Protein AF-A0A942ILP4-F1 (afdb_monomer)

Secondary structure (DSSP, 8-state):
----HHHHHHHHHHHHHHHHHHHHHHHHHHHHHHHHTS-GGGTTT----SS---TT--PPPTTTS-HHHHHHHHHHHHHHHHHHHHHHHHHHHHHHHHHTT-TTSHHHHHHHHHHHHHHHHHHHHHHHHHHHHHHHHHTTSPTT---------HHHHHHHHHHHHHHHHHHHHHHHHHHHHHHHTT-

Structure (mmCIF, N/CA/C/O backbone):
data_AF-A0A942ILP4-F1
#
_entry.id   AF-A0A942ILP4-F1
#
loop_
_atom_site.group_PDB
_atom_site.id
_atom_site.type_symbol
_atom_site.label_atom_id
_atom_site.label_alt_id
_atom_site.label_comp_id
_atom_site.label_asym_id
_atom_site.label_entity_id
_atom_site.label_seq_id
_atom_site.pdbx_PDB_ins_code
_atom_site.Cartn_x
_atom_site.Cartn_y
_atom_site.Cartn_z
_atom_site.occupancy
_atom_site.B_iso_or_equiv
_atom_site.auth_seq_id
_atom_site.auth_comp_id
_atom_site.auth_asym_id
_atom_site.auth_atom_id
_atom_site.pdbx_PDB_model_num
ATOM 1 N N . MET A 1 1 ? -2.019 10.022 33.511 1.00 44.94 1 MET A N 1
ATOM 2 C CA . MET A 1 1 ? -1.909 10.756 32.226 1.00 44.94 1 MET A CA 1
ATOM 3 C C . MET A 1 1 ? -3.312 11.143 31.758 1.00 44.94 1 MET A C 1
ATOM 5 O O . MET A 1 1 ? -4.029 10.291 31.256 1.00 44.94 1 MET A O 1
ATOM 9 N N . ASN A 1 2 ? -3.737 12.396 31.965 1.00 45.12 2 ASN A N 1
ATOM 10 C CA . ASN A 1 2 ? -5.049 12.886 31.512 1.00 45.12 2 ASN A CA 1
ATOM 11 C C . ASN A 1 2 ? -5.012 13.178 30.002 1.00 45.12 2 ASN A C 1
ATOM 13 O O . ASN A 1 2 ? -4.611 14.265 29.577 1.00 45.12 2 ASN A O 1
ATOM 17 N N . TYR A 1 3 ? -5.414 12.216 29.170 1.00 58.88 3 TYR A N 1
ATOM 18 C CA . TYR A 1 3 ? -5.634 12.474 27.747 1.00 58.88 3 TYR A CA 1
ATOM 19 C C . TYR A 1 3 ? -6.936 13.262 27.570 1.00 58.88 3 TYR A C 1
ATOM 21 O O . TYR A 1 3 ? -8.027 12.750 27.792 1.00 58.88 3 TYR A O 1
ATOM 29 N N . SER A 1 4 ? -6.827 14.531 27.165 1.00 74.75 4 SER A N 1
ATOM 30 C CA . SER A 1 4 ? -8.004 15.334 26.822 1.00 74.75 4 SER A CA 1
ATOM 31 C C . SER A 1 4 ? -8.675 14.751 25.567 1.00 74.75 4 SER A C 1
ATOM 33 O O . SER A 1 4 ? -7.995 14.613 24.544 1.00 74.75 4 SER A O 1
ATOM 35 N N . PRO A 1 5 ? -9.992 14.473 25.580 1.00 75.00 5 PRO A N 1
ATOM 36 C CA . PRO A 1 5 ? -10.717 13.906 24.436 1.00 75.00 5 PRO A CA 1
ATOM 37 C C . PRO A 1 5 ? -10.595 14.754 23.156 1.00 75.00 5 PRO A C 1
ATOM 39 O O . PRO A 1 5 ? -10.666 14.227 22.046 1.00 75.00 5 PRO A O 1
ATOM 42 N N . ARG A 1 6 ? -10.311 16.060 23.279 1.00 80.88 6 ARG A N 1
ATOM 43 C CA . ARG A 1 6 ? -10.011 16.933 22.132 1.00 80.88 6 ARG A CA 1
ATOM 44 C C . ARG A 1 6 ? -8.733 16.527 21.388 1.00 80.88 6 ARG A C 1
ATOM 46 O O . ARG A 1 6 ? -8.720 16.582 20.163 1.00 80.88 6 ARG A O 1
ATOM 53 N N . LYS A 1 7 ? -7.684 16.087 22.093 1.00 85.19 7 LYS A N 1
ATOM 54 C CA . LYS A 1 7 ? -6.395 15.706 21.482 1.00 85.19 7 LYS A CA 1
ATOM 55 C C . LYS A 1 7 ? -6.537 14.472 20.587 1.00 85.19 7 LYS A C 1
ATOM 57 O O . LYS A 1 7 ? -6.034 14.480 19.468 1.00 85.19 7 LYS A O 1
ATOM 62 N N . ILE A 1 8 ? -7.278 13.459 21.046 1.00 84.25 8 ILE A N 1
ATOM 63 C CA . ILE A 1 8 ? -7.533 12.219 20.289 1.00 84.25 8 ILE A CA 1
ATOM 64 C C . ILE A 1 8 ? -8.298 12.521 18.995 1.00 84.25 8 ILE A C 1
ATOM 66 O O . ILE A 1 8 ? -7.945 12.016 17.927 1.00 84.25 8 ILE A O 1
ATOM 70 N N . ARG A 1 9 ? -9.305 13.400 19.070 1.00 86.81 9 ARG A N 1
ATOM 71 C CA . ARG A 1 9 ? -10.088 13.823 17.904 1.00 86.81 9 ARG A CA 1
ATOM 72 C C . ARG A 1 9 ? -9.230 14.562 16.874 1.00 86.81 9 ARG A C 1
ATOM 74 O O . ARG A 1 9 ? -9.274 14.217 15.696 1.00 86.81 9 ARG A O 1
ATOM 81 N N . THR A 1 10 ? -8.444 15.551 17.304 1.00 88.38 10 THR A N 1
ATOM 82 C CA . THR A 1 10 ? -7.573 16.319 16.398 1.00 88.38 10 THR A CA 1
ATOM 83 C C . THR A 1 10 ? -6.538 15.419 15.736 1.00 88.38 10 THR A C 1
ATOM 85 O O . THR A 1 10 ? -6.386 15.471 14.519 1.00 88.38 10 THR A O 1
ATOM 88 N N . LEU A 1 11 ? -5.886 14.545 16.508 1.00 91.25 11 LEU A N 1
ATOM 89 C CA . LEU A 1 11 ? -4.890 13.619 15.975 1.00 91.25 11 LEU A CA 1
ATOM 90 C C . LEU A 1 11 ? -5.502 12.669 14.938 1.00 91.25 11 LEU A C 1
ATOM 92 O O . LEU A 1 11 ? -4.967 12.539 13.842 1.00 91.25 11 LEU A O 1
ATOM 96 N N . SER A 1 12 ? -6.659 12.076 15.242 1.00 91.50 12 SER A N 1
ATOM 97 C CA . SER A 1 12 ? -7.365 11.189 14.308 1.00 91.50 12 SER A CA 1
ATOM 98 C C . SER A 1 12 ? -7.734 11.912 13.012 1.00 91.50 12 SER A C 1
ATOM 100 O O . SER A 1 12 ? -7.588 11.355 11.929 1.00 91.50 12 SER A O 1
ATOM 102 N N . ARG A 1 13 ? -8.154 13.181 13.092 1.00 92.12 13 ARG A N 1
ATOM 103 C CA . ARG A 1 13 ? -8.483 13.984 11.909 1.00 92.12 13 ARG A CA 1
ATOM 104 C C . ARG A 1 13 ? -7.256 14.298 11.054 1.00 92.12 13 ARG A C 1
ATOM 106 O O . ARG A 1 13 ? -7.350 14.203 9.833 1.00 92.12 13 ARG A O 1
ATOM 113 N N . VAL A 1 14 ? -6.129 14.645 11.679 1.00 94.75 14 VAL A N 1
ATOM 114 C CA . VAL A 1 14 ? -4.861 14.895 10.976 1.00 94.75 14 VAL A CA 1
ATOM 115 C C . VAL A 1 14 ? -4.379 13.621 10.288 1.00 94.75 14 VAL A C 1
ATOM 117 O O . VAL A 1 14 ? -4.104 13.657 9.094 1.00 94.75 14 VAL A O 1
ATOM 120 N N . LEU A 1 15 ? -4.356 12.488 10.998 1.00 94.25 15 LEU A N 1
ATOM 121 C CA . LEU A 1 15 ? -3.962 11.197 10.427 1.00 94.25 15 LEU A CA 1
ATOM 122 C C . LEU A 1 15 ? -4.884 10.784 9.277 1.00 94.25 15 LEU A C 1
ATOM 124 O O . LEU A 1 15 ? -4.407 10.396 8.216 1.00 94.25 15 LEU A O 1
ATOM 128 N N . LYS A 1 16 ? -6.202 10.939 9.441 1.00 94.81 16 LYS A N 1
ATOM 129 C CA . LYS A 1 16 ? -7.183 10.696 8.377 1.00 94.81 16 LYS A CA 1
ATOM 130 C C . LYS A 1 16 ? -6.890 11.533 7.131 1.00 94.81 16 LYS A C 1
ATOM 132 O O . LYS A 1 16 ? -6.900 10.995 6.030 1.00 94.81 16 LYS A O 1
ATOM 137 N N . LEU A 1 17 ? -6.645 12.836 7.292 1.00 95.69 17 LEU A N 1
ATOM 138 C CA . LEU A 1 17 ? -6.350 13.722 6.166 1.00 95.69 17 LEU A CA 1
ATOM 139 C C . LEU A 1 17 ? -5.023 13.348 5.499 1.00 95.69 17 LEU A C 1
ATOM 141 O O . LEU A 1 17 ? -4.971 13.250 4.279 1.00 95.69 17 LEU A O 1
ATOM 145 N N . LEU A 1 18 ? -3.986 13.089 6.297 1.00 96.94 18 LEU A N 1
ATOM 146 C CA . LEU A 1 18 ? -2.671 12.676 5.818 1.00 96.94 18 LEU A CA 1
ATOM 147 C C . LEU A 1 18 ? -2.784 11.405 4.974 1.00 96.94 18 LEU A C 1
ATOM 149 O O . LEU A 1 18 ? -2.419 11.429 3.804 1.00 96.94 18 LEU A O 1
ATOM 153 N N . PHE A 1 19 ? -3.363 10.330 5.516 1.00 96.81 19 PHE A N 1
ATOM 154 C CA . PHE A 1 19 ? -3.495 9.067 4.786 1.00 96.81 19 PHE A CA 1
ATOM 155 C C . PHE A 1 19 ? -4.387 9.188 3.549 1.00 96.81 19 PHE A C 1
ATOM 157 O O . PHE A 1 19 ? -4.122 8.521 2.554 1.00 96.81 19 PHE A O 1
ATOM 164 N N . PHE A 1 20 ? -5.407 10.050 3.573 1.00 97.44 20 PHE A N 1
ATOM 165 C CA . PHE A 1 20 ? -6.243 10.312 2.402 1.00 97.44 20 PHE A CA 1
ATOM 166 C C . PHE A 1 20 ? -5.461 11.019 1.288 1.00 97.44 20 PHE A C 1
ATOM 168 O O . PHE A 1 20 ? -5.509 10.587 0.137 1.00 97.44 20 PHE A O 1
ATOM 175 N N . ILE A 1 21 ? -4.700 12.063 1.632 1.00 97.56 21 ILE A N 1
ATOM 176 C CA . ILE A 1 21 ? -3.830 12.764 0.681 1.00 97.56 21 ILE A CA 1
ATOM 177 C C . ILE A 1 21 ? -2.792 11.790 0.117 1.00 97.56 21 ILE A C 1
ATOM 179 O O . ILE A 1 21 ? -2.617 11.729 -1.097 1.00 97.56 21 ILE A O 1
ATOM 183 N N . THR A 1 22 ? -2.156 10.976 0.965 1.00 94.56 22 THR A N 1
ATOM 184 C CA . THR A 1 22 ? -1.200 9.954 0.521 1.00 94.56 22 THR A CA 1
ATOM 185 C C . THR A 1 22 ? -1.855 8.922 -0.398 1.00 94.56 22 THR A C 1
ATOM 187 O O . THR A 1 22 ? -1.273 8.578 -1.421 1.00 94.56 22 THR A O 1
ATOM 190 N N . ALA A 1 23 ? -3.074 8.465 -0.092 1.00 96.00 23 ALA A N 1
ATOM 191 C CA . ALA A 1 23 ? -3.805 7.501 -0.918 1.00 96.00 23 ALA A CA 1
ATOM 192 C C . ALA A 1 23 ? -4.088 8.031 -2.328 1.00 96.00 23 ALA A C 1
ATOM 194 O O . ALA A 1 23 ? -4.024 7.263 -3.287 1.00 96.00 23 ALA A O 1
ATOM 195 N N . LEU A 1 24 ? -4.384 9.330 -2.447 1.00 95.94 24 LEU A N 1
ATOM 196 C CA . LEU A 1 24 ? -4.614 9.997 -3.727 1.00 95.94 24 LEU A CA 1
ATOM 197 C C . LEU A 1 24 ? -3.304 10.296 -4.469 1.00 95.94 24 LEU A C 1
ATOM 199 O O . LEU A 1 24 ? -3.241 10.166 -5.688 1.00 95.94 24 LEU A O 1
ATOM 203 N N . ALA A 1 25 ? -2.253 10.675 -3.740 1.00 94.25 25 ALA A N 1
ATOM 204 C CA . ALA A 1 25 ? -0.953 10.996 -4.315 1.00 94.25 25 ALA A CA 1
ATOM 205 C C . ALA A 1 25 ? -0.231 9.754 -4.859 1.00 94.25 25 ALA A C 1
ATOM 207 O O . ALA A 1 25 ? 0.392 9.832 -5.913 1.00 94.25 25 ALA A O 1
ATOM 208 N N . LEU A 1 26 ? -0.335 8.605 -4.182 1.00 92.38 26 LEU A N 1
ATOM 209 C CA . LEU A 1 26 ? 0.365 7.367 -4.539 1.00 92.38 26 LEU A CA 1
ATOM 210 C C . LEU A 1 26 ? 0.200 6.953 -6.022 1.00 92.38 26 LEU A C 1
ATOM 212 O O . LEU A 1 26 ? 1.219 6.800 -6.697 1.00 92.38 26 LEU A O 1
ATOM 216 N N . PRO A 1 27 ? -1.020 6.804 -6.583 1.00 93.06 27 PRO A N 1
ATOM 217 C CA . PRO A 1 27 ? -1.181 6.432 -7.991 1.00 93.06 27 PRO A CA 1
ATOM 218 C C . PRO A 1 27 ? -0.645 7.502 -8.950 1.00 93.06 27 PRO A C 1
ATOM 220 O O . PRO A 1 27 ? -0.094 7.159 -9.993 1.00 93.06 27 PRO A O 1
ATOM 223 N N . VAL A 1 28 ? -0.754 8.787 -8.592 1.00 93.00 28 VAL A N 1
ATOM 224 C CA . VAL A 1 28 ? -0.226 9.902 -9.397 1.00 93.00 28 VAL A CA 1
ATOM 225 C C . VAL A 1 28 ? 1.302 9.865 -9.432 1.00 93.00 28 VAL A C 1
ATOM 227 O O . VAL A 1 28 ? 1.896 10.056 -10.491 1.00 93.00 28 VAL A O 1
ATOM 230 N N . ILE A 1 29 ? 1.938 9.562 -8.298 1.00 90.56 29 ILE A N 1
ATOM 231 C CA . ILE A 1 29 ? 3.392 9.401 -8.197 1.00 90.56 29 ILE A CA 1
ATOM 232 C C . ILE A 1 29 ? 3.852 8.201 -9.037 1.00 90.56 29 ILE A C 1
ATOM 234 O O . ILE A 1 29 ? 4.792 8.302 -9.818 1.00 90.56 29 ILE A O 1
ATOM 238 N N . VAL A 1 30 ? 3.172 7.057 -8.954 1.00 90.06 30 VAL A N 1
ATOM 239 C CA . VAL A 1 30 ? 3.562 5.890 -9.763 1.00 90.06 30 VAL A CA 1
ATOM 240 C C . VAL A 1 30 ? 3.355 6.149 -11.258 1.00 90.06 30 VAL A C 1
ATOM 242 O O . VAL A 1 30 ? 4.240 5.852 -12.058 1.00 90.06 30 VAL A O 1
ATOM 245 N N . ALA A 1 31 ? 2.239 6.76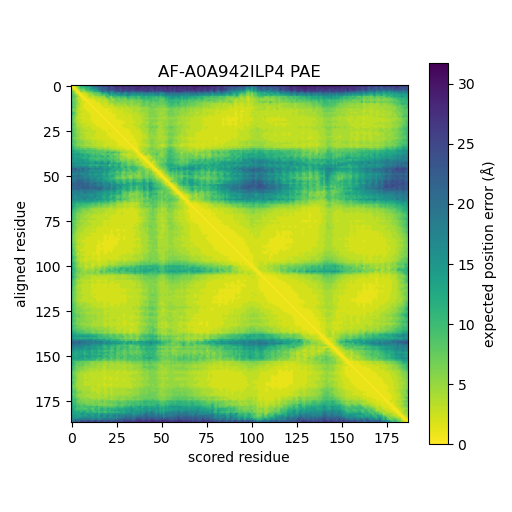5 -11.653 1.00 91.31 31 ALA A N 1
ATOM 246 C CA . ALA A 1 31 ? 2.000 7.138 -13.046 1.00 91.31 31 ALA A CA 1
ATOM 247 C C . ALA A 1 31 ? 3.059 8.127 -13.565 1.00 91.31 31 ALA A C 1
ATOM 249 O O . ALA A 1 31 ? 3.625 7.931 -14.641 1.00 91.31 31 ALA A O 1
ATOM 250 N N . GLY A 1 32 ? 3.384 9.156 -12.777 1.00 90.38 32 GLY A N 1
ATOM 251 C CA . GLY A 1 32 ? 4.425 10.123 -13.115 1.00 90.38 32 GLY A CA 1
ATOM 252 C C . GLY A 1 32 ? 5.810 9.484 -13.239 1.00 90.38 32 GLY A C 1
ATOM 253 O O . GLY A 1 32 ? 6.562 9.850 -14.144 1.00 90.38 32 GLY A O 1
ATOM 254 N N . ALA A 1 33 ? 6.136 8.492 -12.405 1.00 86.88 33 ALA A N 1
ATOM 255 C CA . ALA A 1 33 ? 7.386 7.740 -12.507 1.00 86.88 33 ALA A CA 1
ATOM 256 C C . ALA A 1 33 ? 7.496 6.999 -13.850 1.00 86.88 33 ALA A C 1
ATOM 258 O O . ALA A 1 33 ? 8.531 7.082 -14.510 1.00 86.88 33 ALA A O 1
ATOM 259 N N . TRP A 1 34 ? 6.429 6.328 -14.295 1.00 88.56 34 TRP A N 1
ATOM 260 C CA . TRP A 1 34 ? 6.411 5.626 -15.585 1.00 88.56 34 TRP A CA 1
ATOM 261 C C . TRP A 1 34 ? 6.491 6.573 -16.790 1.00 88.56 34 TRP A C 1
ATOM 263 O O . TRP A 1 34 ? 7.153 6.248 -17.775 1.00 88.56 34 TRP A O 1
ATOM 273 N N . ILE A 1 35 ? 5.876 7.757 -16.704 1.00 87.88 35 ILE A N 1
ATOM 274 C CA . ILE A 1 35 ? 5.917 8.778 -17.766 1.00 87.88 35 ILE A CA 1
ATOM 275 C C . ILE A 1 35 ? 7.304 9.430 -17.865 1.00 87.88 35 ILE A C 1
ATOM 277 O O . ILE A 1 35 ? 7.814 9.656 -18.959 1.00 87.88 35 ILE A O 1
A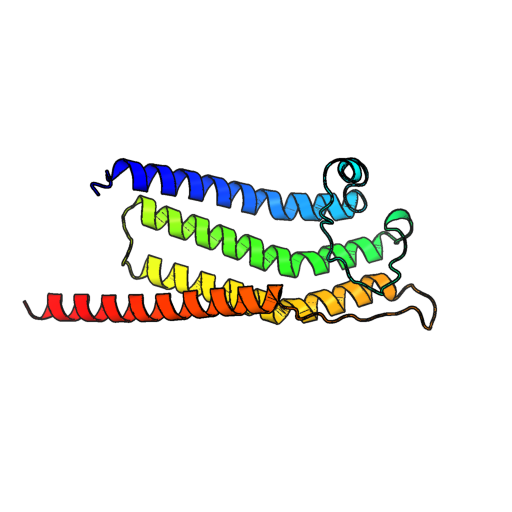TOM 281 N N . THR A 1 36 ? 7.927 9.733 -16.724 1.00 84.81 36 THR A N 1
ATOM 282 C CA . THR A 1 36 ? 9.177 10.513 -16.659 1.00 84.81 36 THR A CA 1
ATOM 283 C C . THR A 1 36 ? 10.446 9.666 -16.646 1.00 84.81 36 THR A C 1
ATOM 285 O O . THR A 1 36 ? 11.531 10.233 -16.570 1.00 84.81 36 THR A O 1
ATOM 288 N N . ASN A 1 37 ? 10.345 8.336 -16.746 1.00 82.31 37 ASN A N 1
ATOM 289 C CA . ASN A 1 37 ? 11.470 7.394 -16.638 1.00 82.31 37 ASN A CA 1
ATOM 290 C C . ASN A 1 37 ? 12.123 7.371 -15.241 1.00 82.31 37 ASN A C 1
ATOM 292 O O . ASN A 1 37 ? 13.347 7.356 -15.116 1.00 82.31 37 ASN A O 1
ATOM 296 N N . GLY A 1 38 ? 11.302 7.372 -14.189 1.00 75.38 38 GLY A N 1
ATOM 297 C CA . GLY A 1 38 ? 11.755 7.268 -12.801 1.00 75.38 38 GLY A CA 1
ATOM 298 C C . GLY A 1 38 ? 12.274 8.581 -12.222 1.00 75.38 38 GLY A C 1
ATOM 299 O O . GLY A 1 38 ? 13.249 8.567 -11.479 1.00 75.38 38 GLY A O 1
ATOM 300 N N . TYR A 1 39 ? 11.645 9.707 -12.577 1.00 78.00 39 TYR A N 1
ATOM 301 C CA . TYR A 1 39 ? 11.967 11.037 -12.048 1.00 78.00 39 TYR A CA 1
ATOM 302 C C . TYR A 1 39 ? 13.466 11.396 -12.107 1.00 78.00 39 TYR A C 1
ATOM 304 O O . TYR A 1 39 ? 14.071 11.708 -11.081 1.00 78.00 39 TYR A O 1
ATOM 312 N N . PRO A 1 40 ? 14.093 11.407 -13.300 1.00 74.25 40 PRO A N 1
ATOM 313 C CA . PRO A 1 40 ? 15.528 11.665 -13.446 1.00 74.25 40 PRO A CA 1
ATOM 314 C C . PRO A 1 40 ? 15.955 13.012 -12.847 1.00 74.25 40 PRO A C 1
ATOM 316 O O . PRO A 1 40 ? 17.067 13.135 -12.344 1.00 74.25 40 PRO A O 1
ATOM 319 N N . PHE A 1 41 ? 15.049 13.993 -12.834 1.00 76.44 41 PHE A N 1
ATOM 320 C CA . PHE A 1 41 ? 15.254 15.313 -12.241 1.00 76.44 41 PHE A CA 1
ATOM 321 C C . PHE A 1 41 ? 15.289 15.316 -10.701 1.00 76.44 41 PHE A C 1
ATOM 323 O O . PHE A 1 41 ? 15.818 16.257 -10.119 1.00 76.44 41 PHE A O 1
ATOM 330 N N . LEU A 1 42 ? 14.759 14.284 -10.031 1.00 74.62 42 LEU A N 1
ATOM 331 C CA . LEU A 1 42 ? 14.792 14.151 -8.567 1.00 74.62 42 LEU A CA 1
ATOM 332 C C . LEU A 1 42 ? 15.964 13.309 -8.061 1.00 74.62 42 LEU A C 1
ATOM 334 O O . LEU A 1 42 ? 16.228 13.341 -6.863 1.00 74.62 42 LEU A O 1
ATOM 338 N N . LYS A 1 43 ? 16.703 12.609 -8.935 1.00 70.81 43 LYS A N 1
ATOM 339 C CA . LYS A 1 43 ? 17.851 11.769 -8.543 1.00 70.81 43 LYS A CA 1
ATOM 340 C C . LYS A 1 43 ? 18.886 12.464 -7.636 1.00 70.81 43 LYS A C 1
ATOM 342 O O . LYS A 1 43 ? 19.374 11.799 -6.730 1.00 70.81 43 LYS A O 1
AT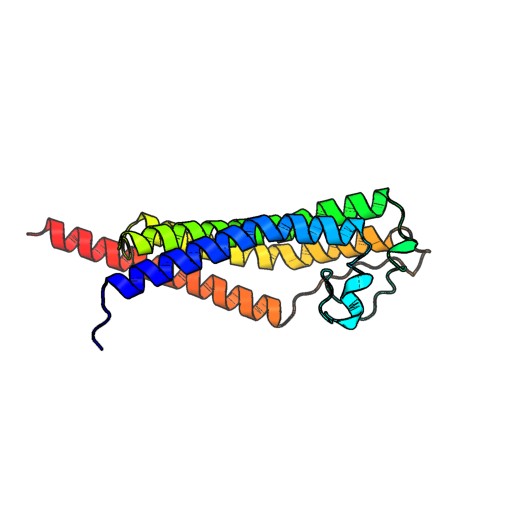OM 347 N N . PRO A 1 44 ? 19.217 13.764 -7.803 1.00 72.25 44 PRO A N 1
ATOM 348 C CA . PRO A 1 44 ? 20.160 14.444 -6.905 1.00 72.25 44 PRO A CA 1
ATOM 349 C C . PRO A 1 44 ? 19.627 14.666 -5.482 1.00 72.25 44 PRO A C 1
ATOM 351 O O . PRO A 1 44 ? 20.405 14.898 -4.562 1.00 72.25 44 PRO A O 1
ATOM 354 N N . LEU A 1 45 ? 18.303 14.643 -5.307 1.00 71.75 45 LEU A N 1
ATOM 355 C CA . LEU A 1 45 ? 17.619 14.968 -4.053 1.00 71.75 45 LEU A CA 1
ATOM 356 C C . LEU A 1 45 ? 17.018 13.730 -3.375 1.00 71.75 45 LEU A C 1
ATOM 358 O O . LEU A 1 45 ? 16.815 13.728 -2.164 1.00 71.75 45 LEU A O 1
ATOM 362 N N . VAL A 1 46 ? 16.710 12.690 -4.151 1.00 63.56 46 VAL A N 1
ATOM 363 C CA . VAL A 1 46 ? 15.991 11.496 -3.710 1.00 63.56 46 VAL A CA 1
ATOM 364 C C . VAL A 1 46 ? 16.741 10.259 -4.194 1.00 63.56 46 VAL A C 1
ATOM 366 O O . VAL A 1 46 ? 16.704 9.916 -5.373 1.00 63.56 46 VAL A O 1
ATOM 369 N N . TYR A 1 47 ? 17.382 9.563 -3.255 1.00 59.97 47 TYR A N 1
ATOM 370 C CA . TYR A 1 47 ? 18.047 8.276 -3.496 1.00 59.97 47 TYR A CA 1
ATOM 371 C C . TYR A 1 47 ? 17.074 7.086 -3.544 1.00 59.97 47 TYR A C 1
ATOM 373 O O . TYR A 1 47 ? 17.494 5.956 -3.750 1.00 59.97 47 TYR A O 1
ATOM 381 N N . CYS A 1 48 ? 15.776 7.314 -3.338 1.00 58.84 48 CYS A N 1
ATOM 382 C CA . CYS A 1 48 ? 14.770 6.259 -3.353 1.00 58.84 48 CYS A CA 1
ATOM 383 C C . CYS A 1 48 ? 14.206 6.086 -4.770 1.00 58.84 48 CYS A C 1
ATOM 385 O O . CYS A 1 48 ? 13.524 6.974 -5.289 1.00 58.84 48 CYS A O 1
ATOM 387 N N . SER A 1 49 ? 14.496 4.948 -5.403 1.00 64.69 49 SER A N 1
ATOM 388 C CA . SER A 1 49 ? 13.875 4.573 -6.674 1.00 64.69 49 SER A CA 1
ATOM 389 C C . SER A 1 49 ? 12.398 4.207 -6.450 1.00 64.69 49 SER A C 1
ATOM 391 O O . SER A 1 49 ? 12.097 3.416 -5.556 1.00 64.69 49 SER A O 1
ATOM 393 N N . PRO A 1 50 ? 11.456 4.712 -7.270 1.00 63.06 50 PRO A N 1
ATOM 394 C CA . PRO A 1 50 ? 10.054 4.286 -7.212 1.00 63.06 50 PRO A CA 1
ATOM 395 C C . PRO A 1 50 ? 9.857 2.838 -7.694 1.00 63.06 50 PRO A C 1
ATOM 397 O O . PRO A 1 50 ? 8.777 2.270 -7.537 1.00 63.06 50 PRO A O 1
ATOM 400 N N . PHE A 1 51 ? 10.891 2.244 -8.294 1.00 68.38 51 PHE A N 1
ATOM 401 C CA . PHE A 1 51 ? 10.924 0.858 -8.740 1.00 68.38 51 PHE A CA 1
ATOM 402 C C . PHE A 1 51 ? 11.806 0.031 -7.803 1.00 68.38 51 PHE A C 1
ATOM 404 O O . PHE A 1 51 ? 12.835 0.549 -7.360 1.00 68.38 51 PHE A O 1
ATOM 411 N N . PRO A 1 52 ? 11.446 -1.237 -7.525 1.00 64.88 52 PRO A N 1
ATOM 412 C CA . PRO A 1 52 ? 12.264 -2.104 -6.688 1.00 64.88 52 PRO A CA 1
ATOM 413 C C . PRO A 1 52 ? 13.686 -2.185 -7.252 1.00 64.88 52 PRO A C 1
ATOM 415 O O . PRO A 1 52 ? 13.873 -2.433 -8.444 1.00 64.88 52 PRO A O 1
ATOM 418 N N . GLU A 1 53 ? 14.680 -1.954 -6.397 1.00 64.38 53 GLU A N 1
ATOM 419 C CA . GLU A 1 53 ? 16.072 -2.226 -6.737 1.00 64.38 53 GLU A CA 1
ATOM 420 C C . GLU A 1 53 ? 16.261 -3.736 -6.767 1.00 64.38 53 GLU A C 1
ATOM 422 O O . GLU A 1 53 ? 16.073 -4.421 -5.762 1.00 64.38 53 GLU A O 1
ATOM 427 N N . ILE A 1 54 ? 16.594 -4.269 -7.939 1.00 64.56 54 ILE A N 1
ATOM 428 C CA . ILE A 1 54 ? 16.797 -5.701 -8.104 1.00 64.56 54 ILE A CA 1
ATOM 429 C C . ILE A 1 54 ? 18.255 -5.908 -8.464 1.00 64.56 54 ILE A C 1
ATOM 431 O O . ILE A 1 54 ? 18.691 -5.642 -9.587 1.00 64.56 54 ILE A O 1
ATOM 435 N N . SER A 1 55 ? 19.021 -6.347 -7.471 1.00 60.16 55 SER A N 1
ATOM 436 C CA . SER A 1 55 ? 20.429 -6.666 -7.640 1.00 60.16 55 SER A CA 1
ATOM 437 C C . SER A 1 55 ? 20.604 -7.763 -8.695 1.00 60.16 55 SER A C 1
ATOM 439 O O . SER A 1 55 ? 19.850 -8.733 -8.753 1.00 60.16 55 SER A O 1
ATOM 441 N N . GLY A 1 56 ? 21.602 -7.595 -9.562 1.00 59.09 56 GLY A N 1
ATOM 442 C CA . GLY A 1 56 ? 21.959 -8.600 -10.565 1.00 59.09 56 GLY A CA 1
ATOM 443 C C . GLY A 1 56 ? 21.079 -8.638 -11.820 1.00 59.09 56 GLY A C 1
ATOM 444 O O . GLY A 1 56 ? 21.301 -9.506 -12.661 1.00 59.09 56 GLY A O 1
ATOM 445 N N . ILE A 1 57 ? 20.125 -7.713 -11.997 1.00 66.12 57 ILE A N 1
ATOM 446 C CA . ILE A 1 57 ? 19.379 -7.584 -13.259 1.00 66.12 57 ILE A CA 1
ATOM 447 C C . ILE A 1 57 ? 19.886 -6.388 -14.057 1.00 66.12 57 ILE A C 1
ATOM 449 O O . ILE A 1 57 ? 19.787 -5.242 -13.623 1.00 66.12 57 ILE A O 1
ATOM 453 N N . SER A 1 58 ? 20.354 -6.660 -15.275 1.00 63.31 58 SER A N 1
ATOM 454 C CA . SER A 1 58 ? 20.593 -5.626 -16.281 1.00 63.31 58 SER A CA 1
ATOM 455 C C . SER A 1 58 ? 19.258 -5.199 -16.898 1.00 63.31 58 SER A C 1
ATOM 457 O O . SER A 1 58 ? 18.771 -5.790 -17.864 1.00 63.31 58 SER A O 1
ATOM 459 N N . ILE A 1 59 ? 18.610 -4.204 -16.293 1.00 67.75 59 ILE A N 1
ATOM 460 C CA . ILE A 1 59 ? 17.457 -3.539 -16.903 1.00 67.75 59 ILE A CA 1
ATOM 461 C C . ILE A 1 59 ? 18.020 -2.456 -17.821 1.00 67.75 59 ILE A C 1
ATOM 463 O O . ILE A 1 59 ? 18.795 -1.609 -17.372 1.00 67.75 59 ILE A O 1
ATOM 467 N N . LYS A 1 60 ? 17.631 -2.469 -19.103 1.00 69.19 60 LYS A N 1
ATOM 468 C CA . LYS A 1 60 ? 17.981 -1.386 -20.033 1.00 69.19 60 LYS A CA 1
ATOM 469 C C . LYS A 1 60 ? 17.567 -0.033 -19.442 1.00 69.19 60 LYS A C 1
ATOM 471 O O . LYS A 1 60 ? 16.538 0.032 -18.760 1.00 69.19 60 LYS A O 1
ATOM 476 N N . PRO A 1 61 ? 18.311 1.056 -19.705 1.00 70.62 61 PRO A N 1
ATOM 477 C CA . PRO A 1 61 ? 17.899 2.387 -19.280 1.00 70.62 61 PRO A CA 1
ATOM 478 C C . PRO A 1 61 ? 16.439 2.642 -19.662 1.00 70.62 61 PRO A C 1
ATOM 480 O O . PRO A 1 61 ? 16.033 2.363 -20.789 1.00 70.62 61 PRO A O 1
ATOM 483 N N . PHE A 1 62 ? 15.634 3.199 -18.751 1.00 72.06 62 PHE A N 1
ATOM 484 C CA . PHE A 1 62 ? 14.209 3.457 -19.011 1.00 72.06 62 PHE A CA 1
ATOM 485 C C . PHE A 1 62 ? 13.968 4.317 -20.267 1.00 72.06 62 PHE A C 1
ATOM 487 O O . PHE A 1 62 ? 12.887 4.270 -20.853 1.00 72.06 62 PHE A O 1
ATOM 494 N N . THR A 1 63 ? 14.962 5.087 -20.710 1.00 70.81 63 THR A N 1
ATOM 495 C CA . THR A 1 63 ? 14.938 5.854 -21.962 1.00 70.81 63 THR A CA 1
ATOM 496 C C . THR A 1 63 ? 14.862 4.977 -23.215 1.00 70.81 63 THR A C 1
ATOM 498 O O . THR A 1 63 ? 14.286 5.410 -24.205 1.00 70.81 63 THR A O 1
ATOM 501 N N . GLU A 1 64 ? 15.381 3.751 -23.166 1.00 78.50 64 GLU A N 1
ATOM 502 C CA . GLU A 1 64 ? 15.449 2.811 -24.296 1.00 78.50 64 GLU A CA 1
ATOM 503 C C . GLU A 1 64 ? 14.288 1.808 -24.315 1.00 78.50 64 GLU A C 1
ATOM 505 O O . GLU A 1 64 ? 14.099 1.075 -25.286 1.00 78.50 64 GLU A O 1
ATOM 510 N N . ILE A 1 65 ? 13.487 1.767 -23.247 1.00 80.50 65 ILE A N 1
ATOM 511 C CA . ILE A 1 65 ? 12.348 0.856 -23.143 1.00 80.50 65 ILE A CA 1
ATOM 512 C C . ILE A 1 65 ? 11.205 1.372 -24.035 1.00 80.50 65 ILE A C 1
ATOM 514 O O . ILE A 1 65 ? 10.779 2.525 -23.882 1.00 80.50 65 ILE A O 1
ATOM 518 N N . PRO A 1 66 ? 10.655 0.540 -24.935 1.00 86.50 66 PRO A N 1
ATOM 519 C CA . PRO A 1 66 ? 9.578 0.959 -25.818 1.00 86.50 66 PRO A CA 1
ATOM 520 C C . PRO A 1 66 ? 8.281 1.243 -25.043 1.00 86.50 66 PRO A C 1
ATOM 522 O O . PRO A 1 66 ? 8.017 0.676 -23.980 1.00 86.50 66 PRO A O 1
ATOM 525 N N . ALA A 1 67 ? 7.439 2.121 -25.594 1.00 86.94 67 ALA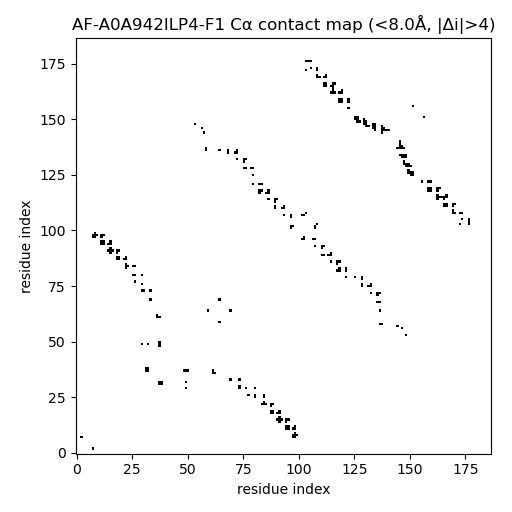 A N 1
ATOM 526 C CA . ALA A 1 67 ? 6.240 2.623 -24.916 1.00 86.94 67 ALA A CA 1
ATOM 527 C C . ALA A 1 67 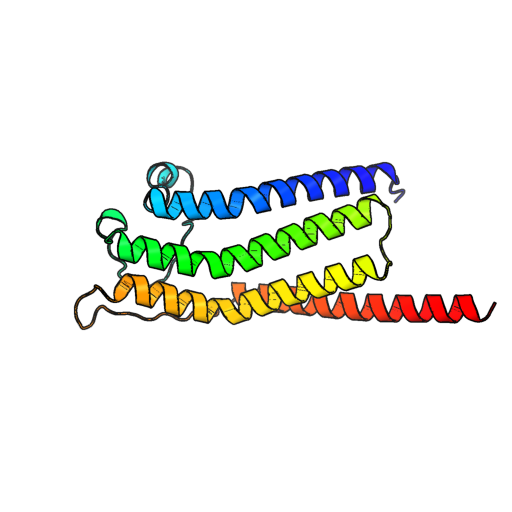? 5.245 1.517 -24.514 1.00 86.94 67 ALA A C 1
ATOM 529 O O . ALA A 1 67 ? 4.635 1.602 -23.450 1.00 86.94 67 ALA A O 1
ATOM 530 N N . HIS A 1 68 ? 5.114 0.456 -25.317 1.00 87.69 68 HIS A N 1
ATOM 531 C CA . HIS A 1 68 ? 4.241 -0.676 -24.990 1.00 87.69 68 HIS A CA 1
ATOM 532 C C . HIS A 1 68 ? 4.732 -1.439 -23.750 1.00 87.69 68 HIS A C 1
ATOM 534 O O . HIS A 1 68 ? 3.930 -1.775 -22.884 1.00 87.69 68 HIS A O 1
ATOM 540 N N . THR A 1 69 ? 6.045 -1.645 -23.606 1.00 87.44 69 THR A N 1
ATOM 541 C CA . THR A 1 69 ? 6.632 -2.290 -22.424 1.00 87.44 69 THR A CA 1
ATOM 542 C C . THR A 1 69 ? 6.475 -1.419 -21.183 1.00 87.44 69 THR A C 1
ATOM 544 O O . THR A 1 69 ? 6.178 -1.937 -20.109 1.00 87.44 69 THR A O 1
ATOM 547 N N . LYS A 1 70 ? 6.578 -0.089 -21.323 1.00 87.75 70 LYS A N 1
ATOM 548 C CA . LYS A 1 70 ? 6.263 0.850 -20.232 1.00 87.75 70 LYS A CA 1
ATOM 549 C C . LYS A 1 70 ? 4.800 0.781 -19.814 1.00 87.75 70 LYS A C 1
ATOM 551 O O . LYS A 1 70 ? 4.519 0.793 -18.623 1.00 87.75 70 LYS A O 1
ATOM 556 N N . LEU A 1 71 ? 3.879 0.678 -20.772 1.00 91.19 71 LEU A N 1
ATOM 557 C CA . LEU A 1 71 ? 2.456 0.524 -20.478 1.00 91.19 71 LEU A CA 1
ATOM 558 C C . LEU A 1 71 ? 2.186 -0.784 -19.723 1.00 91.19 71 LEU A C 1
ATOM 560 O O . LEU A 1 71 ? 1.484 -0.770 -18.718 1.00 91.19 71 LEU A O 1
ATOM 564 N N . ILE A 1 72 ? 2.783 -1.897 -20.158 1.00 91.69 72 ILE A N 1
ATOM 565 C CA . ILE A 1 72 ? 2.668 -3.191 -19.469 1.00 91.69 72 ILE A CA 1
ATOM 566 C C . ILE A 1 72 ? 3.240 -3.096 -18.051 1.00 91.69 72 ILE A C 1
ATOM 568 O O . ILE A 1 72 ? 2.580 -3.496 -17.095 1.00 91.69 72 ILE A O 1
ATOM 572 N N . GLY A 1 73 ? 4.435 -2.522 -17.899 1.00 90.56 73 GLY A N 1
ATOM 573 C CA . GLY A 1 73 ? 5.054 -2.308 -16.595 1.00 90.56 73 GLY A CA 1
ATOM 574 C C . GLY A 1 73 ? 4.193 -1.441 -15.673 1.00 90.56 73 GLY A C 1
ATOM 575 O O . GLY A 1 73 ? 3.976 -1.808 -14.521 1.00 90.56 73 GLY A O 1
ATOM 576 N N . PHE A 1 74 ? 3.612 -0.357 -16.197 1.00 91.69 74 PHE A N 1
ATOM 577 C CA . PHE A 1 74 ? 2.661 0.488 -15.475 1.00 91.69 74 PHE A CA 1
ATOM 578 C C . PHE A 1 74 ? 1.442 -0.302 -14.994 1.00 91.69 74 PHE A C 1
ATOM 580 O O . PHE A 1 74 ? 1.106 -0.235 -13.812 1.00 91.69 74 PHE A O 1
ATOM 587 N N . LEU A 1 75 ? 0.817 -1.090 -15.873 1.00 94.62 75 LEU A N 1
ATOM 588 C CA . LEU A 1 75 ? -0.329 -1.929 -15.518 1.00 94.62 75 LEU A CA 1
ATOM 589 C C . LEU A 1 75 ? 0.026 -2.954 -14.432 1.00 94.62 75 LEU A C 1
ATOM 591 O O . LEU A 1 75 ? -0.759 -3.161 -13.510 1.00 94.62 75 LEU A O 1
ATOM 595 N N . ILE A 1 76 ? 1.221 -3.548 -14.486 1.00 94.19 76 ILE A N 1
ATOM 596 C CA . ILE A 1 76 ? 1.715 -4.462 -13.447 1.00 94.19 76 ILE A CA 1
ATOM 597 C C . ILE A 1 76 ? 1.942 -3.712 -12.123 1.00 94.19 76 ILE A C 1
ATOM 599 O O . ILE A 1 76 ? 1.558 -4.207 -11.063 1.00 94.19 76 ILE A O 1
ATOM 603 N N . SER A 1 77 ? 2.495 -2.494 -12.159 1.00 92.06 77 SER A N 1
ATOM 604 C CA . SER A 1 77 ? 2.668 -1.640 -10.974 1.00 92.06 77 SER A CA 1
ATOM 605 C C . SER A 1 77 ? 1.351 -1.213 -10.320 1.00 92.06 77 SER A C 1
ATOM 607 O O . SER A 1 77 ? 1.360 -0.858 -9.141 1.00 92.06 77 SER A O 1
ATOM 609 N N . LEU A 1 78 ? 0.210 -1.286 -11.017 1.00 94.25 78 LEU A N 1
ATOM 610 C CA . LEU A 1 78 ? -1.092 -1.024 -10.398 1.00 94.25 78 LEU A CA 1
ATOM 611 C C . LEU A 1 78 ? -1.463 -2.070 -9.339 1.00 94.25 78 LEU A C 1
ATOM 613 O O . LEU A 1 78 ? -2.217 -1.744 -8.426 1.00 94.25 78 LEU A O 1
ATOM 617 N N . ILE A 1 79 ? -0.914 -3.289 -9.406 1.00 94.75 79 ILE A N 1
ATOM 618 C CA . ILE A 1 79 ? -1.182 -4.356 -8.428 1.00 94.75 79 ILE A CA 1
ATOM 619 C C . ILE A 1 79 ? -0.758 -3.924 -7.013 1.00 94.75 79 ILE A C 1
ATOM 621 O O . ILE A 1 79 ? -1.627 -3.810 -6.143 1.00 94.75 79 ILE A O 1
ATOM 625 N N . PRO A 1 80 ? 0.530 -3.630 -6.733 1.00 93.06 80 PRO A N 1
ATOM 626 C CA . PRO A 1 80 ? 0.936 -3.187 -5.402 1.00 93.06 80 PRO A CA 1
ATOM 627 C C . PRO A 1 80 ? 0.340 -1.824 -5.028 1.00 93.06 80 PRO A C 1
ATOM 629 O O . PRO A 1 80 ? 0.078 -1.591 -3.848 1.00 93.06 80 PRO A O 1
ATOM 632 N N . VAL A 1 81 ? 0.102 -0.928 -5.995 1.00 94.38 81 VAL A N 1
ATOM 633 C CA . VAL A 1 81 ? -0.561 0.367 -5.746 1.00 94.38 81 VAL A CA 1
ATOM 634 C C . VAL A 1 81 ? -1.984 0.159 -5.237 1.00 94.38 81 VAL A C 1
ATOM 636 O O . VAL A 1 81 ? -2.372 0.794 -4.263 1.00 94.38 81 VAL A O 1
ATOM 639 N N . ALA A 1 82 ? -2.744 -0.773 -5.815 1.00 96.44 82 ALA A N 1
ATOM 640 C CA . ALA A 1 82 ? -4.106 -1.063 -5.383 1.00 96.44 82 ALA A CA 1
ATOM 641 C C . ALA A 1 82 ? -4.158 -1.537 -3.922 1.00 96.44 82 ALA A C 1
ATOM 643 O O . ALA A 1 82 ? -4.980 -1.039 -3.148 1.00 96.44 82 ALA A O 1
ATOM 644 N N . PHE A 1 83 ? -3.258 -2.439 -3.510 1.00 96.69 83 PHE A N 1
ATOM 645 C CA . PHE A 1 83 ? -3.172 -2.888 -2.114 1.00 96.69 83 PHE A CA 1
ATOM 646 C C . PHE A 1 83 ? -2.778 -1.753 -1.163 1.00 96.69 83 PHE A C 1
ATOM 648 O O . PHE A 1 83 ? -3.412 -1.580 -0.121 1.00 96.69 83 PHE A O 1
ATOM 655 N N . GLN A 1 84 ? -1.779 -0.943 -1.522 1.00 95.00 84 GLN A N 1
ATOM 656 C CA . GLN A 1 84 ? -1.331 0.188 -0.703 1.00 95.00 84 GLN A CA 1
ATOM 657 C C . GLN A 1 84 ? -2.416 1.260 -0.559 1.00 95.00 84 GLN A C 1
ATOM 659 O O . GLN A 1 84 ? -2.728 1.678 0.556 1.00 95.00 84 GLN A O 1
ATOM 664 N N . THR A 1 85 ? -3.050 1.665 -1.661 1.00 96.94 85 THR A N 1
ATOM 665 C CA . THR A 1 85 ? -4.163 2.619 -1.642 1.00 96.94 85 THR A CA 1
ATOM 666 C C . THR A 1 85 ? -5.334 2.070 -0.830 1.00 96.94 85 THR A C 1
ATOM 668 O O . THR A 1 85 ? -5.895 2.792 -0.009 1.00 96.94 85 THR A O 1
ATOM 671 N N . THR A 1 86 ? -5.672 0.785 -0.973 1.00 98.06 86 THR A N 1
ATOM 672 C CA . THR A 1 86 ? -6.738 0.156 -0.176 1.00 98.06 86 THR A CA 1
ATOM 673 C C . THR A 1 86 ? -6.406 0.161 1.317 1.00 98.06 86 THR A C 1
ATOM 675 O O . THR A 1 86 ? -7.257 0.530 2.127 1.00 98.06 86 THR A O 1
ATOM 678 N N . ALA A 1 87 ? -5.170 -0.173 1.700 1.00 97.69 87 ALA A N 1
ATOM 679 C CA . ALA A 1 87 ? -4.719 -0.113 3.089 1.00 97.69 87 ALA A CA 1
ATOM 680 C C . ALA A 1 87 ? -4.800 1.316 3.659 1.00 97.69 87 ALA A C 1
ATOM 682 O O . ALA A 1 87 ? -5.322 1.514 4.758 1.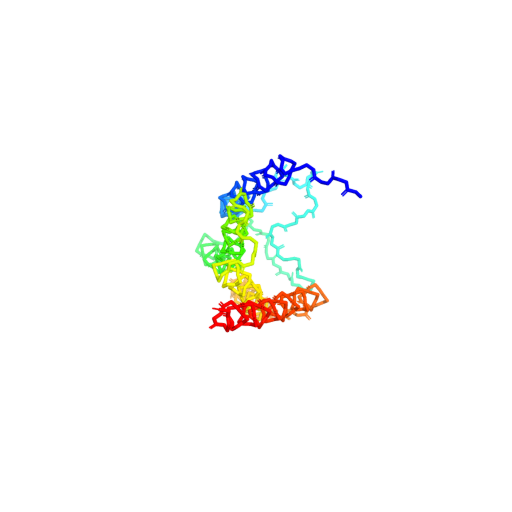00 97.69 87 ALA A O 1
ATOM 683 N N . LEU A 1 88 ? -4.374 2.325 2.893 1.00 97.62 88 LEU A N 1
ATOM 684 C CA . LEU A 1 88 ? -4.484 3.734 3.281 1.00 97.62 88 LEU A CA 1
ATOM 685 C C . LEU A 1 88 ? -5.946 4.165 3.454 1.00 97.62 88 LEU A C 1
ATOM 687 O O . LEU A 1 88 ? -6.283 4.806 4.446 1.00 97.62 88 LEU A O 1
ATOM 691 N N . LEU A 1 89 ? -6.845 3.769 2.551 1.00 98.06 89 LEU A N 1
ATOM 692 C CA . LEU A 1 89 ? -8.276 4.069 2.667 1.00 98.06 89 LEU A CA 1
ATOM 693 C C . LEU A 1 89 ? -8.932 3.359 3.865 1.00 98.06 89 LEU A C 1
ATOM 695 O O . LEU A 1 89 ? -9.810 3.928 4.519 1.00 98.06 89 LEU A O 1
ATOM 699 N N . LEU A 1 90 ? -8.491 2.144 4.201 1.00 98.00 90 LEU A N 1
ATOM 700 C CA . LEU A 1 90 ? -8.911 1.452 5.423 1.00 98.00 90 LEU A CA 1
ATOM 701 C C . LEU A 1 90 ? -8.423 2.189 6.677 1.00 98.00 90 LEU A C 1
ATOM 703 O O . LEU A 1 90 ? -9.193 2.330 7.625 1.00 98.00 90 LEU A O 1
ATOM 707 N N . LEU A 1 91 ? -7.204 2.737 6.668 1.00 97.12 91 LEU A N 1
ATOM 708 C CA . LEU A 1 91 ? -6.712 3.605 7.742 1.00 97.12 91 LEU A CA 1
ATOM 709 C C . LEU A 1 91 ? -7.530 4.899 7.849 1.00 97.12 91 LEU A C 1
ATOM 711 O O . LEU A 1 91 ? -7.961 5.253 8.944 1.00 97.12 91 LEU A O 1
ATOM 715 N N . VAL A 1 92 ? -7.828 5.571 6.732 1.00 97.38 92 VAL A N 1
ATOM 716 C CA . VAL A 1 92 ? -8.717 6.752 6.691 1.00 97.38 92 VAL A CA 1
ATOM 717 C C . VAL A 1 92 ? -10.061 6.437 7.352 1.00 97.38 92 VAL A C 1
ATOM 719 O O . VAL A 1 92 ? -10.544 7.199 8.195 1.00 97.38 92 VAL A O 1
ATOM 722 N N . ARG A 1 93 ? -10.656 5.286 7.018 1.00 96.62 93 ARG A N 1
ATOM 723 C CA . ARG A 1 93 ? -11.908 4.822 7.624 1.00 96.62 93 ARG A CA 1
ATOM 724 C C . ARG A 1 93 ? -11.755 4.547 9.121 1.00 96.62 93 ARG A C 1
ATOM 726 O O . ARG A 1 93 ? -12.626 4.957 9.889 1.00 96.62 93 ARG A O 1
ATOM 733 N N . LEU A 1 94 ? -10.667 3.896 9.532 1.00 95.56 94 LEU A N 1
ATOM 734 C CA . LEU A 1 94 ? -10.373 3.576 10.929 1.00 95.56 94 LEU A CA 1
ATOM 735 C C . LEU A 1 94 ? -10.233 4.844 11.781 1.00 95.56 94 LEU A C 1
ATOM 737 O O . LEU A 1 94 ? -10.914 4.988 12.794 1.00 95.56 94 LEU A O 1
ATOM 741 N N . PHE A 1 95 ? -9.438 5.816 11.335 1.00 93.88 95 PHE A N 1
ATOM 742 C CA . PHE A 1 95 ? -9.299 7.091 12.040 1.00 93.88 95 PHE A CA 1
ATOM 743 C C . PHE A 1 95 ? -10.592 7.911 12.028 1.00 93.88 95 PHE A C 1
ATOM 745 O O . PHE A 1 95 ? -10.878 8.618 12.991 1.00 93.88 95 PHE A O 1
ATOM 752 N N . GLY A 1 96 ? -11.426 7.772 10.993 1.00 93.88 96 GLY A N 1
ATOM 753 C CA . GLY A 1 96 ? -12.782 8.319 10.997 1.00 93.88 96 GLY A CA 1
ATOM 754 C C . GLY A 1 96 ? -13.680 7.719 12.089 1.00 93.88 96 GLY A C 1
ATOM 755 O O . GLY A 1 96 ? -14.497 8.440 12.658 1.00 93.88 96 GLY A O 1
ATOM 756 N N . LEU A 1 97 ? -13.534 6.428 12.405 1.00 92.56 97 LEU A N 1
ATOM 757 C CA . LEU A 1 97 ? -14.237 5.774 13.520 1.00 92.56 97 LEU A CA 1
ATOM 758 C C . LEU A 1 97 ? -13.696 6.254 14.875 1.00 92.56 97 LEU A C 1
ATOM 760 O O . LEU A 1 97 ? -14.477 6.577 15.770 1.00 92.56 97 LEU A O 1
ATOM 764 N N . PHE A 1 98 ? -12.375 6.394 15.005 1.00 90.56 98 PHE A N 1
ATOM 765 C CA . PHE A 1 98 ? -11.738 6.907 16.224 1.00 90.56 98 PHE A CA 1
ATOM 766 C C . PHE A 1 98 ? -12.083 8.374 16.509 1.00 90.56 98 PHE A C 1
ATOM 768 O O . PHE A 1 98 ? -12.273 8.750 17.662 1.00 90.56 98 PHE A O 1
ATOM 775 N N . GLU A 1 99 ? -12.263 9.196 15.472 1.00 89.75 99 GLU A N 1
ATOM 776 C CA . GLU A 1 99 ? -12.744 10.578 15.602 1.00 89.75 99 GLU A CA 1
ATOM 777 C C . GLU A 1 99 ? -14.132 10.659 16.271 1.00 89.75 99 GLU A C 1
ATOM 779 O O . GLU A 1 99 ? -14.423 11.620 16.994 1.00 89.75 99 GLU A O 1
ATOM 784 N N . ARG A 1 100 ? -14.971 9.635 16.054 1.00 89.50 100 ARG A N 1
ATOM 785 C CA . ARG A 1 100 ? -16.308 9.471 16.647 1.00 89.50 100 ARG A CA 1
ATOM 786 C C . ARG A 1 100 ? -16.308 8.684 17.962 1.00 89.50 100 ARG A C 1
ATOM 788 O O . ARG A 1 100 ? -17.379 8.410 18.485 1.00 89.50 100 ARG A O 1
ATOM 795 N N . PHE A 1 101 ? -15.134 8.356 18.506 1.00 86.00 101 PHE A N 1
ATOM 796 C CA . PHE A 1 101 ? -14.971 7.541 19.717 1.00 86.00 101 PHE A CA 1
ATOM 797 C C . PHE A 1 101 ? -15.553 6.117 19.599 1.00 86.00 101 PHE A C 1
ATOM 799 O O . PHE A 1 101 ? -15.776 5.444 20.601 1.00 86.00 101 PHE A O 1
ATOM 806 N N . GLU A 1 102 ? -15.741 5.608 18.377 1.00 86.94 102 GLU A N 1
ATOM 807 C CA . GLU A 1 102 ? -16.229 4.247 18.117 1.00 86.94 102 GLU A CA 1
ATOM 808 C C . GLU A 1 102 ? -15.082 3.214 18.187 1.00 86.94 102 GLU A C 1
ATOM 810 O O . GLU A 1 102 ? -14.880 2.445 17.250 1.00 86.94 102 GLU A O 1
ATOM 815 N N . PHE A 1 103 ? -14.286 3.184 19.263 1.00 81.38 103 PHE A N 1
ATOM 816 C CA . PHE A 1 103 ? -13.057 2.367 19.326 1.00 81.38 103 PHE A CA 1
ATOM 817 C C . PHE A 1 103 ? -13.316 0.852 19.300 1.00 81.38 103 PHE A C 1
ATOM 819 O O . PHE A 1 103 ? -12.684 0.135 18.528 1.00 81.38 103 PHE A O 1
ATOM 826 N N . PHE A 1 104 ? -14.277 0.381 20.098 1.00 81.00 104 PHE A N 1
ATOM 827 C CA . PHE A 1 104 ? -14.609 -1.043 20.271 1.00 81.00 104 PHE A CA 1
ATOM 828 C C . PHE A 1 104 ? -15.903 -1.445 19.552 1.00 81.00 104 PHE A C 1
ATOM 830 O O . PHE A 1 104 ? -16.575 -2.404 19.918 1.00 81.00 104 PHE A O 1
ATOM 837 N N . SER A 1 105 ? -16.274 -0.712 18.499 1.00 88.38 105 SER A N 1
ATOM 838 C CA . SER A 1 105 ? -17.437 -1.071 17.690 1.00 88.38 105 SER A CA 1
ATOM 839 C C . SER A 1 105 ? -17.125 -2.244 16.759 1.00 88.38 105 SER A C 1
ATOM 841 O O . SER A 1 105 ? -15.990 -2.432 16.306 1.00 88.38 105 SER A O 1
ATOM 843 N N . GLN A 1 106 ? -18.160 -2.993 16.372 1.00 91.06 106 GLN A N 1
ATOM 844 C CA . GLN A 1 106 ? -18.045 -4.014 15.328 1.00 91.06 106 GLN A CA 1
ATOM 845 C C . GLN A 1 106 ? -17.464 -3.447 14.023 1.00 91.06 106 GLN A C 1
ATOM 847 O O . GLN A 1 106 ? -16.681 -4.110 13.344 1.00 91.06 106 GLN A O 1
ATOM 852 N N . LYS A 1 107 ? -17.785 -2.187 13.695 1.00 93.88 107 LYS A N 1
ATOM 853 C CA . LYS A 1 107 ? -17.260 -1.498 12.509 1.00 93.88 107 LYS A CA 1
ATOM 854 C C . LYS A 1 107 ? -15.741 -1.322 12.578 1.00 93.88 107 LYS A C 1
ATOM 856 O O . LYS A 1 107 ? -15.073 -1.549 11.571 1.00 93.88 107 LYS A O 1
ATOM 861 N N . SER A 1 108 ? -15.207 -0.944 13.738 1.00 93.56 108 SER A N 1
ATOM 862 C CA . SER A 1 108 ? -13.765 -0.768 13.952 1.00 93.56 108 SER A CA 1
ATOM 863 C C . SER A 1 108 ? -13.024 -2.094 13.883 1.00 93.56 108 SER A C 1
ATOM 865 O O . SER A 1 108 ? -12.033 -2.190 13.164 1.00 93.56 108 SER A O 1
ATOM 867 N N . VAL A 1 109 ? -13.563 -3.141 14.510 1.00 94.62 109 VAL A N 1
ATOM 868 C CA . VAL A 1 109 ? -12.995 -4.496 14.450 1.00 94.62 109 VAL A CA 1
ATOM 869 C C . VAL A 1 109 ? -12.915 -5.015 13.012 1.00 94.62 109 VAL A C 1
ATOM 871 O O . VAL A 1 109 ? -11.841 -5.409 12.562 1.00 94.62 109 VAL A O 1
ATOM 874 N N . ILE A 1 110 ? -14.014 -4.938 12.250 1.00 95.44 110 ILE A N 1
ATOM 875 C CA . ILE A 1 110 ? -14.034 -5.354 10.837 1.00 95.44 110 ILE A CA 1
ATOM 876 C C . ILE A 1 110 ? -13.043 -4.526 10.007 1.00 95.44 110 ILE A C 1
ATOM 878 O O . ILE A 1 110 ? -12.396 -5.054 9.104 1.00 95.44 110 ILE A O 1
ATOM 882 N N . CYS A 1 111 ? -12.911 -3.228 10.292 1.00 96.50 111 CYS A N 1
ATOM 883 C CA . CYS A 1 111 ? -11.975 -2.358 9.582 1.00 96.50 111 CYS A CA 1
ATOM 884 C C . CYS A 1 111 ? -10.513 -2.766 9.829 1.00 96.50 111 CYS A C 1
ATOM 886 O O . CYS A 1 111 ? -9.751 -2.869 8.869 1.00 96.50 111 CYS A O 1
ATOM 888 N N . ILE A 1 112 ? -10.140 -3.048 11.083 1.00 96.44 112 ILE A N 1
ATOM 889 C CA . ILE A 1 112 ? -8.798 -3.528 11.459 1.00 96.44 112 ILE A CA 1
ATOM 890 C C . ILE A 1 112 ? -8.526 -4.894 10.820 1.00 96.44 112 ILE A C 1
ATOM 892 O O . ILE A 1 112 ? -7.465 -5.103 10.236 1.00 96.44 112 ILE A O 1
ATOM 896 N N . GLN A 1 113 ? -9.503 -5.802 10.850 1.00 96.56 113 GLN A N 1
ATOM 897 C CA . GLN A 1 113 ? -9.370 -7.127 10.247 1.00 96.56 113 GLN A CA 1
ATOM 898 C C . GLN A 1 113 ? -9.135 -7.043 8.732 1.00 96.56 113 GLN A C 1
ATOM 900 O O . GLN A 1 113 ? -8.227 -7.684 8.205 1.00 96.56 113 GLN A O 1
ATOM 905 N N . ARG A 1 114 ? -9.917 -6.219 8.021 1.00 97.94 114 ARG A N 1
ATOM 906 C CA . ARG A 1 114 ? -9.733 -5.977 6.581 1.00 97.94 114 ARG A CA 1
ATOM 907 C C . ARG A 1 114 ? -8.375 -5.357 6.273 1.00 97.94 114 ARG A C 1
ATOM 909 O O . ARG A 1 114 ? -7.772 -5.726 5.272 1.00 97.94 114 ARG A O 1
ATOM 916 N N . LEU A 1 115 ? -7.895 -4.443 7.119 1.00 98.19 115 LEU A N 1
ATOM 917 C CA . LEU A 1 115 ? -6.567 -3.845 6.974 1.00 98.19 115 LEU A CA 1
ATOM 918 C C . LEU A 1 115 ? -5.476 -4.914 7.081 1.00 98.19 115 LEU A C 1
ATOM 920 O O . LEU A 1 115 ? -4.631 -5.000 6.195 1.00 98.19 115 LEU A O 1
ATOM 924 N N . GLY A 1 116 ? -5.535 -5.759 8.112 1.00 97.75 116 GLY A N 1
ATOM 925 C CA . GLY A 1 116 ? -4.593 -6.862 8.295 1.00 97.75 116 GLY A CA 1
ATOM 926 C C . GLY A 1 116 ? -4.570 -7.819 7.100 1.00 97.75 116 GLY A C 1
ATOM 927 O O . GLY A 1 116 ? -3.504 -8.088 6.554 1.00 97.75 116 GLY A O 1
ATOM 928 N N . TRP A 1 117 ? -5.736 -8.259 6.614 1.00 98.31 117 TRP A N 1
ATOM 929 C CA . TRP A 1 117 ? -5.819 -9.117 5.424 1.00 98.31 117 TRP A CA 1
ATOM 930 C C . TRP A 1 117 ? -5.320 -8.438 4.149 1.00 98.31 117 TRP A C 1
ATOM 932 O O . TRP A 1 117 ? -4.627 -9.071 3.359 1.00 98.31 117 TRP A O 1
ATOM 942 N N . CYS A 1 118 ? -5.632 -7.156 3.951 1.00 98.12 118 CYS A N 1
ATOM 943 C CA . CYS A 1 118 ? -5.143 -6.389 2.807 1.00 98.12 118 CYS A CA 1
ATOM 944 C C . CYS A 1 118 ? -3.609 -6.341 2.785 1.00 98.12 118 CYS A C 1
ATOM 946 O O . CYS A 1 118 ? -3.002 -6.565 1.740 1.00 98.12 118 CYS A O 1
ATOM 948 N N . LEU A 1 119 ? -2.984 -6.085 3.939 1.00 97.38 119 LEU A N 1
ATOM 949 C CA . LEU A 1 119 ? -1.528 -6.070 4.071 1.00 97.38 119 LEU A CA 1
ATOM 950 C C . LEU A 1 119 ? -0.933 -7.464 3.842 1.00 97.38 119 LEU A C 1
ATOM 952 O O . LEU A 1 119 ? 0.018 -7.594 3.075 1.00 97.38 119 LEU A O 1
ATOM 956 N N . LEU A 1 120 ? -1.517 -8.500 4.452 1.00 97.81 120 LEU A N 1
ATOM 957 C CA . LEU A 1 120 ? -1.030 -9.875 4.343 1.00 97.81 120 LEU A CA 1
ATOM 958 C C . LEU A 1 120 ? -1.078 -10.378 2.894 1.00 97.81 120 LEU A C 1
ATOM 960 O O . LEU A 1 120 ? -0.067 -10.826 2.362 1.00 97.81 120 LEU A O 1
ATOM 964 N N . ILE A 1 121 ? -2.233 -10.249 2.234 1.00 97.69 121 ILE A N 1
ATOM 965 C CA . ILE A 1 121 ? -2.409 -10.665 0.837 1.00 97.69 121 ILE A CA 1
ATOM 966 C C . ILE A 1 121 ? -1.485 -9.852 -0.073 1.00 97.69 121 ILE A C 1
ATOM 968 O O . ILE A 1 121 ? -0.851 -10.427 -0.953 1.00 97.69 121 ILE A O 1
ATOM 972 N N . GLY A 1 122 ? -1.342 -8.544 0.166 1.00 95.81 122 GLY A N 1
ATOM 973 C CA . GLY A 1 122 ? -0.428 -7.700 -0.602 1.00 95.81 122 GLY A CA 1
ATOM 974 C C . GLY A 1 122 ? 1.019 -8.205 -0.570 1.00 95.81 122 GLY A C 1
ATOM 975 O O . GLY A 1 122 ? 1.672 -8.243 -1.612 1.00 95.81 122 GLY A O 1
ATOM 976 N N . GLN A 1 123 ? 1.505 -8.663 0.590 1.00 94.75 123 GLN A N 1
ATOM 977 C CA . GLN A 1 123 ? 2.849 -9.243 0.704 1.00 94.75 123 GLN A CA 1
ATOM 978 C C . GLN A 1 123 ? 2.965 -10.625 0.056 1.00 94.75 123 GLN A C 1
ATOM 980 O O . GLN A 1 123 ? 3.988 -10.924 -0.548 1.00 94.75 123 GLN A O 1
ATOM 985 N N . LEU A 1 124 ? 1.923 -11.456 0.122 1.00 93.44 124 LEU A N 1
ATOM 986 C CA . LEU A 1 124 ? 1.913 -12.761 -0.552 1.00 93.44 124 LEU A CA 1
ATOM 987 C C . LEU A 1 124 ? 1.862 -12.632 -2.084 1.00 93.44 124 LEU A C 1
ATOM 989 O O . LEU A 1 124 ? 2.402 -13.476 -2.793 1.00 93.44 124 LEU A O 1
ATOM 993 N N . VAL A 1 125 ? 1.246 -11.566 -2.600 1.00 94.69 125 VAL A N 1
ATOM 994 C CA . VAL A 1 125 ? 1.185 -11.251 -4.037 1.00 94.69 125 VAL A CA 1
ATOM 995 C C . VAL A 1 125 ? 2.475 -10.582 -4.535 1.00 94.69 125 VAL A C 1
ATOM 997 O O . VAL A 1 125 ? 2.779 -10.648 -5.727 1.00 94.69 125 VAL A O 1
ATOM 1000 N N . TYR A 1 126 ? 3.271 -9.974 -3.649 1.00 92.00 126 TYR A N 1
ATOM 1001 C CA . TYR A 1 126 ? 4.482 -9.231 -4.017 1.00 92.00 126 TYR A CA 1
ATOM 1002 C C . TYR A 1 126 ? 5.488 -10.024 -4.881 1.00 92.00 126 TYR A C 1
ATOM 1004 O O . TYR A 1 126 ? 5.926 -9.483 -5.900 1.00 92.00 126 TYR A O 1
ATOM 1012 N N . PRO A 1 127 ? 5.827 -11.296 -4.580 1.00 91.62 127 PRO A N 1
ATOM 1013 C CA . PRO A 1 127 ? 6.767 -12.061 -5.400 1.00 91.62 127 PRO A CA 1
ATOM 1014 C C . PRO A 1 127 ? 6.247 -12.313 -6.824 1.00 91.62 127 PRO A C 1
ATOM 1016 O O . PRO A 1 127 ? 7.022 -12.277 -7.778 1.00 91.62 127 PRO A O 1
ATOM 1019 N N . LEU A 1 128 ? 4.929 -12.504 -6.983 1.00 92.50 128 LEU A N 1
ATOM 1020 C CA . LEU A 1 128 ? 4.285 -12.635 -8.295 1.00 92.50 128 LEU A CA 1
ATOM 1021 C C . LEU A 1 128 ? 4.353 -11.321 -9.075 1.00 92.50 128 LEU A C 1
ATOM 1023 O O . LEU A 1 128 ? 4.702 -11.321 -10.253 1.00 92.50 128 LEU A O 1
ATOM 1027 N N . TYR A 1 129 ? 4.064 -10.200 -8.409 1.00 91.75 129 TYR A N 1
ATOM 1028 C CA . TYR A 1 129 ? 4.226 -8.867 -8.989 1.00 91.75 129 TYR A CA 1
ATOM 1029 C C . TYR A 1 129 ? 5.657 -8.651 -9.503 1.00 91.75 129 TYR A C 1
ATOM 1031 O O . TYR A 1 129 ? 5.837 -8.224 -10.644 1.00 91.75 129 TYR A O 1
ATOM 1039 N N . LEU A 1 130 ? 6.67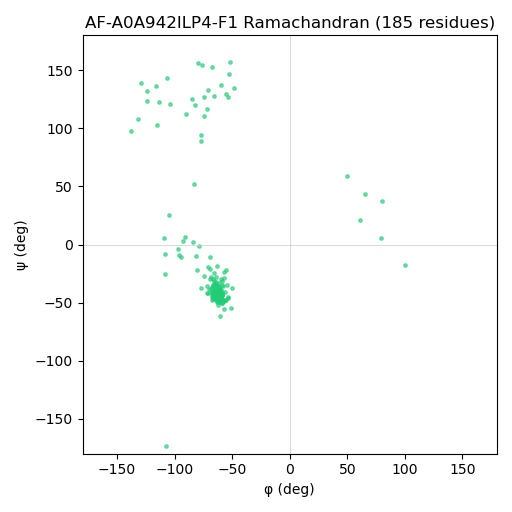0 -8.980 -8.695 1.00 89.88 130 LEU A N 1
ATOM 1040 C CA . LEU A 1 130 ? 8.067 -8.782 -9.072 1.00 89.88 130 LEU A CA 1
ATOM 1041 C C . LEU A 1 130 ? 8.469 -9.655 -10.266 1.00 89.88 130 LEU A C 1
ATOM 1043 O O . LEU A 1 130 ? 9.108 -9.165 -11.200 1.00 89.88 130 LEU A O 1
ATOM 1047 N N . GLY 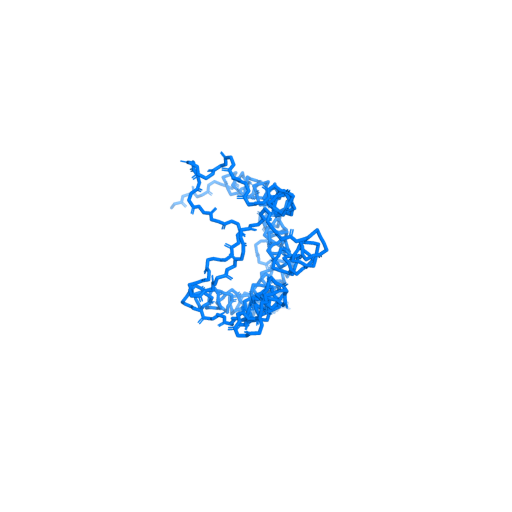A 1 131 ? 8.041 -10.920 -10.274 1.00 90.00 131 GLY A N 1
ATOM 1048 C CA . GLY A 1 131 ? 8.285 -11.835 -11.388 1.00 90.00 131 GLY A CA 1
ATOM 1049 C C . GLY A 1 131 ? 7.668 -11.332 -12.692 1.00 90.00 131 GLY A C 1
ATOM 1050 O O . GLY A 1 131 ? 8.335 -11.309 -13.724 1.00 90.00 131 GLY A O 1
ATOM 1051 N N . LEU A 1 132 ? 6.422 -10.853 -12.642 1.00 92.00 132 LEU A N 1
ATOM 1052 C CA . LEU A 1 132 ? 5.744 -10.275 -13.804 1.00 92.00 132 LEU A CA 1
ATOM 1053 C C . LEU A 1 132 ? 6.446 -9.011 -14.303 1.00 92.00 132 LEU A C 1
ATOM 1055 O O . LEU A 1 132 ? 6.650 -8.859 -15.507 1.00 92.00 132 LEU A O 1
ATOM 1059 N N . LEU A 1 133 ? 6.825 -8.113 -13.391 1.00 90.12 133 LEU A N 1
ATOM 1060 C CA . LEU A 1 133 ? 7.478 -6.858 -13.750 1.00 90.12 133 LEU A CA 1
ATOM 1061 C C . LEU A 1 133 ? 8.840 -7.112 -14.403 1.00 90.12 133 LEU A C 1
ATOM 1063 O O . LEU A 1 133 ? 9.137 -6.547 -15.453 1.00 90.12 133 LEU A O 1
ATOM 1067 N N . THR A 1 134 ? 9.658 -7.979 -13.809 1.00 88.94 134 THR A N 1
ATOM 1068 C CA . THR A 1 134 ? 10.995 -8.301 -14.331 1.00 88.94 134 THR A CA 1
ATOM 1069 C C . THR A 1 134 ? 10.938 -9.016 -15.665 1.00 88.94 134 THR A C 1
ATOM 1071 O O . THR A 1 134 ? 11.670 -8.646 -16.583 1.00 88.94 134 THR A O 1
ATOM 1074 N N . LEU A 1 135 ? 10.005 -9.955 -15.821 1.00 88.94 135 LEU A N 1
ATOM 1075 C CA . LEU A 1 135 ? 9.752 -10.588 -17.105 1.00 88.94 135 LEU A CA 1
ATOM 1076 C C . LEU A 1 135 ? 9.354 -9.550 -18.158 1.00 88.94 135 LEU A C 1
ATOM 1078 O O . LEU A 1 135 ? 9.950 -9.514 -19.229 1.00 88.94 135 LEU A O 1
ATOM 1082 N N . ALA A 1 136 ? 8.385 -8.680 -17.859 1.00 89.00 136 ALA A N 1
ATOM 1083 C CA . ALA A 1 136 ? 7.922 -7.663 -18.801 1.00 89.00 136 ALA A CA 1
ATOM 1084 C C . ALA A 1 136 ? 9.054 -6.721 -19.238 1.00 89.00 136 ALA A C 1
ATOM 1086 O O . ALA A 1 136 ? 9.164 -6.393 -20.418 1.00 89.00 136 ALA A O 1
ATOM 1087 N N . LEU A 1 137 ? 9.921 -6.322 -18.305 1.00 85.44 137 LEU A N 1
ATOM 1088 C CA . LEU A 1 137 ? 11.036 -5.419 -18.584 1.00 85.44 137 LEU A CA 1
ATOM 1089 C C . LEU A 1 137 ? 12.188 -6.087 -19.346 1.00 85.44 137 LEU A C 1
ATOM 1091 O O . LEU A 1 137 ? 12.898 -5.399 -20.076 1.00 85.44 137 LEU A O 1
ATOM 1095 N N . THR A 1 138 ? 12.370 -7.404 -19.217 1.00 86.69 138 THR A N 1
ATOM 1096 C CA . THR A 1 138 ? 13.513 -8.117 -19.812 1.00 86.69 138 THR A CA 1
ATOM 1097 C C . THR A 1 138 ? 13.149 -9.006 -20.994 1.00 86.69 138 THR A C 1
ATOM 1099 O O . THR A 1 138 ? 14.041 -9.476 -21.690 1.00 86.69 138 THR A O 1
ATOM 1102 N N . ILE A 1 139 ? 11.866 -9.213 -21.310 1.00 83.88 139 ILE A N 1
ATOM 1103 C CA . ILE A 1 139 ? 11.444 -10.078 -22.428 1.00 83.88 139 ILE A CA 1
ATOM 1104 C C . ILE A 1 139 ? 11.990 -9.613 -23.787 1.00 83.88 139 ILE A C 1
ATOM 1106 O O . ILE A 1 139 ? 12.243 -10.428 -24.673 1.00 83.88 139 ILE A O 1
ATOM 1110 N N . SER A 1 140 ? 12.211 -8.302 -23.930 1.00 81.38 140 SER A N 1
ATOM 1111 C CA . SER A 1 140 ? 12.800 -7.670 -25.120 1.00 81.38 140 SER A CA 1
ATOM 1112 C C . SER A 1 140 ? 14.335 -7.698 -25.132 1.00 81.38 140 SER A C 1
ATOM 1114 O O . SER A 1 140 ? 14.957 -7.141 -26.040 1.00 81.38 140 SER A O 1
ATOM 1116 N N . ASN A 1 141 ? 14.965 -8.307 -24.127 1.00 82.75 141 ASN A N 1
ATOM 1117 C CA . ASN A 1 141 ? 16.405 -8.515 -24.111 1.00 82.75 141 ASN A CA 1
ATOM 1118 C C . ASN A 1 141 ? 16.793 -9.721 -24.992 1.00 82.75 141 ASN A C 1
ATOM 1120 O O . ASN A 1 141 ? 15.962 -10.612 -25.246 1.00 82.75 141 ASN A O 1
ATOM 1124 N N . PRO A 1 142 ? 18.051 -9.759 -25.472 1.00 79.75 142 PRO A N 1
ATOM 1125 C CA . PRO A 1 142 ? 18.606 -10.903 -26.185 1.00 79.75 142 PRO A CA 1
ATOM 1126 C C . PRO A 1 142 ? 18.434 -12.232 -25.425 1.00 79.75 142 PRO A C 1
ATOM 1128 O O . PRO A 1 142 ? 18.298 -12.242 -24.196 1.00 79.75 142 PRO A O 1
ATOM 1131 N N . PRO A 1 143 ? 18.452 -13.380 -26.129 1.00 74.94 143 PRO A N 1
ATOM 1132 C CA . PRO A 1 143 ? 18.494 -14.690 -25.482 1.00 74.94 143 PRO A CA 1
ATOM 1133 C C . PRO A 1 143 ? 19.676 -14.765 -24.500 1.00 74.94 143 PRO A C 1
ATOM 1135 O O . PRO A 1 143 ? 20.802 -14.467 -24.879 1.00 74.94 143 PRO A O 1
ATOM 1138 N N . GLY A 1 144 ? 19.414 -15.139 -23.244 1.00 75.88 144 GLY A N 1
ATOM 1139 C CA . GLY A 1 144 ? 20.410 -15.145 -22.159 1.00 75.88 144 GLY A CA 1
ATOM 1140 C C . GLY A 1 144 ? 20.352 -13.934 -21.216 1.00 75.88 144 GLY A C 1
ATOM 1141 O O . GLY A 1 144 ? 20.824 -14.033 -20.091 1.00 75.88 144 GLY A O 1
ATOM 1142 N N . GLU A 1 145 ? 19.699 -12.837 -21.615 1.00 76.00 145 GLU A N 1
ATOM 1143 C CA . GLU A 1 145 ? 19.515 -11.621 -20.795 1.00 76.00 145 GLU A CA 1
ATOM 1144 C C . GLU A 1 145 ? 18.060 -11.413 -20.324 1.00 76.00 145 GLU A C 1
ATOM 1146 O O . GLU A 1 145 ? 17.715 -10.386 -19.730 1.00 76.00 145 GLU A O 1
ATOM 1151 N N . ARG A 1 146 ? 17.182 -12.383 -20.604 1.00 82.25 146 ARG A N 1
ATOM 1152 C CA . ARG A 1 146 ? 15.799 -12.423 -20.108 1.00 82.25 146 ARG A CA 1
ATOM 1153 C C . ARG A 1 146 ? 15.810 -12.992 -18.700 1.00 82.25 146 ARG A C 1
ATOM 1155 O O . ARG A 1 146 ? 16.232 -14.131 -18.512 1.00 82.25 146 ARG A O 1
ATOM 1162 N N . THR A 1 147 ? 15.338 -12.229 -17.723 1.00 80.56 147 THR A N 1
ATOM 1163 C CA . THR A 1 147 ? 15.394 -12.627 -16.317 1.00 80.56 147 THR A CA 1
ATOM 1164 C C . THR A 1 147 ? 14.029 -12.489 -15.658 1.00 80.56 147 THR A C 1
ATOM 1166 O O . THR A 1 147 ? 13.283 -11.536 -15.873 1.00 80.56 147 THR A O 1
ATOM 1169 N N . ILE A 1 148 ? 13.701 -13.481 -14.837 1.00 83.94 148 ILE A N 1
ATOM 1170 C CA . ILE A 1 148 ? 12.560 -13.440 -13.929 1.00 83.94 148 ILE A CA 1
ATOM 1171 C C . ILE A 1 148 ? 13.160 -13.431 -12.538 1.00 83.94 148 ILE A C 1
ATOM 1173 O O . ILE A 1 148 ? 13.920 -14.335 -12.194 1.00 83.94 148 ILE A O 1
ATOM 1177 N N . SER A 1 149 ? 12.835 -12.414 -11.751 1.00 81.88 149 SER A N 1
ATOM 1178 C CA . SER A 1 149 ? 13.230 -12.370 -10.351 1.00 81.88 149 SER A CA 1
ATOM 1179 C C . SER A 1 149 ? 12.018 -12.402 -9.452 1.00 81.88 149 SER A C 1
ATOM 1181 O O . SER A 1 149 ? 11.007 -11.740 -9.677 1.00 81.88 149 SER A O 1
ATOM 1183 N N . VAL A 1 150 ? 12.157 -13.210 -8.418 1.00 83.50 150 VAL A N 1
ATOM 1184 C CA . VAL A 1 150 ? 11.189 -13.393 -7.358 1.00 83.50 150 VAL A CA 1
ATOM 1185 C C . VAL A 1 150 ? 11.948 -13.079 -6.081 1.00 83.50 150 VAL A C 1
ATOM 1187 O O . VAL A 1 150 ? 12.993 -13.671 -5.822 1.00 83.50 150 VAL A O 1
ATOM 1190 N N . ALA A 1 151 ? 11.446 -12.126 -5.303 1.00 80.12 151 ALA A N 1
ATOM 1191 C CA . ALA A 1 151 ? 12.077 -11.720 -4.060 1.00 80.12 151 ALA A CA 1
ATOM 1192 C C . ALA A 1 151 ? 11.083 -11.849 -2.915 1.00 80.12 151 ALA A C 1
ATOM 1194 O O . ALA A 1 151 ? 9.945 -11.381 -2.987 1.00 80.12 151 ALA A O 1
ATOM 1195 N N . PHE A 1 152 ? 11.558 -12.475 -1.848 1.00 81.50 152 PHE A N 1
ATOM 1196 C CA . PHE A 1 152 ? 10.912 -12.494 -0.552 1.00 81.50 152 PHE A CA 1
ATOM 1197 C C . PHE A 1 152 ? 12.009 -12.308 0.492 1.00 81.50 152 PHE A C 1
ATOM 1199 O O . PHE A 1 152 ? 12.758 -13.232 0.799 1.00 81.50 152 PHE A O 1
ATOM 1206 N N . GLY A 1 153 ? 12.172 -11.069 0.941 1.00 83.50 153 GLY A N 1
ATOM 1207 C CA . GLY A 1 153 ? 13.220 -10.657 1.861 1.00 83.50 153 GLY A CA 1
ATOM 1208 C C . GLY A 1 153 ? 12.695 -10.357 3.261 1.00 83.50 153 GLY A C 1
ATOM 1209 O O . GLY A 1 153 ? 11.519 -10.540 3.586 1.00 83.50 153 GLY A O 1
ATOM 1210 N N . MET A 1 154 ? 13.601 -9.851 4.097 1.00 87.50 154 MET A N 1
ATOM 1211 C CA . MET A 1 154 ? 13.306 -9.499 5.489 1.00 87.50 154 MET A CA 1
ATOM 1212 C C . MET A 1 154 ? 12.237 -8.407 5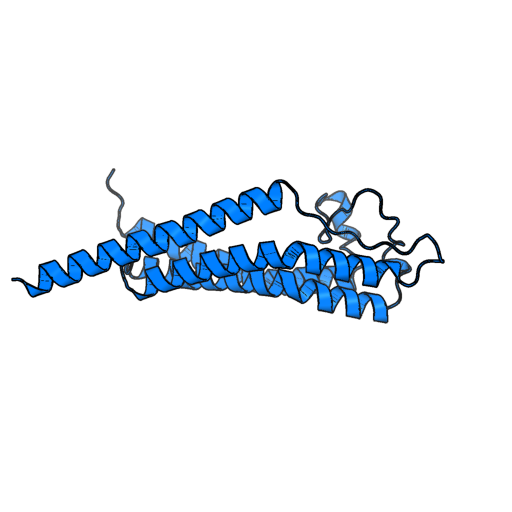.604 1.00 87.50 154 MET A C 1
ATOM 1214 O O . MET A 1 154 ? 11.433 -8.439 6.530 1.00 87.50 154 MET A O 1
ATOM 1218 N N . GLU A 1 155 ? 12.173 -7.473 4.652 1.00 85.88 155 GLU A N 1
ATOM 1219 C CA . GLU A 1 155 ? 11.138 -6.434 4.634 1.00 85.88 155 GLU A CA 1
ATOM 1220 C C . GLU A 1 155 ? 9.731 -7.026 4.488 1.00 85.88 155 GLU A C 1
ATOM 1222 O O . GLU A 1 155 ? 8.832 -6.695 5.264 1.00 85.88 155 GLU A O 1
ATOM 1227 N N . GLN A 1 156 ? 9.548 -7.952 3.540 1.00 90.00 156 GLN A N 1
ATOM 1228 C CA . GLN A 1 156 ? 8.275 -8.642 3.333 1.00 90.00 156 GLN A CA 1
ATOM 1229 C C . GLN A 1 156 ? 7.925 -9.486 4.561 1.00 90.00 156 GLN A C 1
ATOM 1231 O O . GLN A 1 156 ? 6.782 -9.461 5.017 1.00 90.00 156 GLN A O 1
ATOM 1236 N N . LEU A 1 157 ? 8.913 -10.172 5.148 1.00 93.44 157 LEU A N 1
ATOM 1237 C CA . LEU A 1 157 ? 8.729 -10.944 6.375 1.00 93.44 157 LEU A CA 1
ATOM 1238 C C . LEU A 1 157 ? 8.241 -10.064 7.538 1.00 93.44 157 LEU A C 1
ATOM 1240 O O . LEU A 1 157 ? 7.266 -10.418 8.203 1.00 93.44 157 LEU A O 1
ATOM 1244 N N . HIS A 1 158 ? 8.858 -8.899 7.761 1.00 94.31 158 HIS A N 1
ATOM 1245 C CA . HIS A 1 158 ? 8.431 -7.955 8.799 1.00 94.31 158 HIS A CA 1
ATOM 1246 C C . HIS A 1 158 ? 6.981 -7.503 8.588 1.00 94.31 158 HIS A C 1
ATOM 1248 O O . HIS A 1 158 ? 6.192 -7.484 9.534 1.00 94.31 158 HIS A O 1
ATOM 1254 N N . LEU A 1 159 ? 6.600 -7.187 7.349 1.00 93.50 159 LEU A N 1
ATOM 1255 C CA . LEU A 1 159 ? 5.238 -6.764 7.022 1.00 93.50 159 LEU A CA 1
ATOM 1256 C C . LEU A 1 159 ? 4.213 -7.894 7.181 1.00 93.50 159 LEU A C 1
ATOM 1258 O O . LEU A 1 159 ? 3.116 -7.642 7.678 1.00 93.50 159 LEU A O 1
ATOM 1262 N N . VAL A 1 160 ? 4.564 -9.133 6.824 1.00 96.88 160 VAL A N 1
ATOM 1263 C CA . VAL A 1 160 ? 3.723 -10.319 7.063 1.00 96.88 160 VAL A CA 1
ATOM 1264 C C . VAL A 1 160 ? 3.478 -10.515 8.559 1.00 96.88 160 VAL A C 1
ATOM 1266 O O . VAL A 1 160 ? 2.335 -10.739 8.966 1.00 96.88 160 VAL A O 1
ATOM 1269 N N . ILE A 1 161 ? 4.515 -10.374 9.390 1.00 97.44 161 ILE A N 1
ATOM 1270 C CA . ILE A 1 161 ? 4.395 -10.476 10.852 1.00 97.44 161 ILE A CA 1
ATOM 1271 C C . ILE A 1 161 ? 3.469 -9.377 11.387 1.00 97.44 161 ILE A C 1
ATOM 1273 O O . ILE A 1 161 ? 2.525 -9.676 12.118 1.00 97.44 161 ILE A O 1
ATOM 1277 N N . ILE A 1 162 ? 3.677 -8.121 10.978 1.00 97.44 162 ILE A N 1
ATOM 1278 C CA . ILE A 1 162 ? 2.825 -6.990 11.381 1.00 97.44 162 ILE A CA 1
ATOM 1279 C C . ILE A 1 162 ? 1.367 -7.236 10.977 1.00 97.44 162 ILE A C 1
ATOM 1281 O O . ILE A 1 162 ? 0.464 -7.085 11.799 1.00 97.44 162 ILE A O 1
ATOM 1285 N N . ALA A 1 163 ? 1.121 -7.652 9.734 1.00 97.69 163 ALA A N 1
ATOM 1286 C CA . ALA A 1 163 ? -0.219 -7.938 9.236 1.00 97.69 163 ALA A CA 1
ATOM 1287 C C . ALA A 1 163 ? -0.897 -9.065 10.031 1.00 97.69 163 ALA A C 1
ATOM 1289 O O . ALA A 1 163 ? -2.061 -8.941 10.414 1.00 97.69 163 ALA A O 1
ATOM 1290 N N . THR A 1 164 ? -0.153 -10.126 10.344 1.00 98.00 164 THR A N 1
ATOM 1291 C CA . THR A 1 164 ? -0.631 -11.251 11.159 1.00 98.00 164 THR A CA 1
ATOM 1292 C C . THR A 1 164 ? -1.010 -10.797 12.567 1.00 98.00 164 THR A C 1
ATOM 1294 O O . THR A 1 164 ? -2.088 -11.140 13.051 1.00 98.00 164 THR A O 1
ATOM 1297 N N . ILE A 1 165 ? -0.185 -9.959 13.203 1.00 98.12 165 ILE A N 1
ATOM 1298 C CA . ILE A 1 165 ? -0.486 -9.384 14.521 1.00 98.12 165 ILE A CA 1
ATOM 1299 C C . ILE A 1 165 ? -1.747 -8.516 14.458 1.00 98.12 165 ILE A C 1
ATOM 1301 O O . ILE A 1 165 ? -2.606 -8.631 15.327 1.00 98.12 165 ILE A O 1
ATOM 1305 N N . ILE A 1 166 ? -1.909 -7.684 13.424 1.00 97.75 166 ILE A N 1
ATOM 1306 C CA . ILE A 1 166 ? -3.115 -6.861 13.240 1.00 97.75 166 ILE A CA 1
ATOM 1307 C C . ILE A 1 166 ? -4.371 -7.741 13.142 1.00 97.75 166 ILE A C 1
ATOM 1309 O O . ILE A 1 166 ? -5.386 -7.439 13.776 1.00 97.75 166 ILE A O 1
ATOM 1313 N N . ILE A 1 167 ? -4.311 -8.843 12.385 1.00 97.62 167 ILE A N 1
ATOM 1314 C CA . ILE A 1 167 ? -5.416 -9.808 12.279 1.00 97.62 167 ILE A CA 1
ATOM 1315 C C . ILE A 1 167 ? -5.703 -10.434 13.648 1.00 97.62 167 ILE A C 1
ATOM 1317 O O . ILE A 1 167 ? -6.857 -10.430 14.079 1.00 97.62 167 ILE A O 1
ATOM 1321 N N . LEU A 1 168 ? -4.676 -10.907 14.357 1.00 97.31 168 LEU A N 1
ATOM 1322 C CA . LEU A 1 168 ? -4.822 -11.507 15.684 1.00 97.31 168 LEU A CA 1
ATOM 1323 C C . LEU A 1 168 ? -5.465 -10.532 16.680 1.00 97.31 168 LEU A C 1
ATOM 1325 O O . LEU A 1 168 ? -6.429 -10.880 17.357 1.00 97.31 168 LEU A O 1
ATOM 1329 N N . VAL A 1 169 ? -4.991 -9.285 16.724 1.00 95.56 169 VAL A N 1
ATOM 1330 C CA . VAL A 1 169 ? -5.561 -8.234 17.577 1.00 95.56 169 VAL A CA 1
ATOM 1331 C C . VAL A 1 169 ? -7.023 -7.976 17.216 1.00 95.56 169 VAL A C 1
ATOM 1333 O O . VAL A 1 169 ? -7.854 -7.852 18.111 1.00 95.56 169 VAL A O 1
ATOM 1336 N N . SER A 1 170 ? -7.376 -7.959 15.925 1.00 95.06 170 SER A N 1
ATOM 1337 C CA . SER A 1 170 ? -8.774 -7.799 15.506 1.00 95.06 170 SER A CA 1
ATOM 1338 C C . SER A 1 170 ? -9.673 -8.932 16.016 1.00 95.06 170 SER A C 1
ATOM 1340 O O . SER A 1 170 ? -10.801 -8.673 16.430 1.00 95.06 170 SER A O 1
ATOM 1342 N N . TRP A 1 171 ? -9.172 -10.171 16.052 1.00 94.06 171 TRP A N 1
ATOM 1343 C CA . TRP A 1 171 ? -9.901 -11.312 16.608 1.00 94.06 171 TRP A CA 1
ATOM 1344 C C . TRP A 1 171 ? -10.089 -11.180 18.115 1.00 94.06 171 TRP A C 1
ATOM 1346 O O . TRP A 1 171 ? -11.214 -11.288 18.592 1.00 94.06 171 TRP A O 1
ATOM 1356 N N . VAL A 1 172 ? -9.026 -10.854 18.854 1.00 94.25 172 VAL A N 1
ATOM 1357 C CA . VAL A 1 172 ? -9.105 -10.637 20.308 1.00 94.25 172 VAL A CA 1
ATOM 1358 C C . VAL A 1 172 ? -10.082 -9.505 20.645 1.00 94.25 172 VAL A C 1
ATOM 1360 O O . VAL A 1 172 ? -10.916 -9.652 21.536 1.00 94.25 172 VAL A O 1
ATOM 1363 N N . MET A 1 173 ? -10.051 -8.398 19.896 1.00 92.25 173 MET A N 1
ATOM 1364 C CA . MET A 1 173 ? -11.020 -7.307 20.057 1.00 92.25 173 MET A CA 1
ATOM 1365 C C . MET A 1 173 ? -12.457 -7.748 19.753 1.00 92.25 173 MET A C 1
ATOM 1367 O O . MET A 1 173 ? -13.396 -7.255 20.376 1.00 92.25 173 MET A O 1
ATOM 1371 N N . ASN A 1 174 ? -12.650 -8.654 18.791 1.00 91.94 174 ASN A N 1
ATOM 1372 C CA . ASN A 1 174 ? -13.966 -9.195 18.471 1.00 91.94 174 ASN A CA 1
ATOM 1373 C C . ASN A 1 174 ? -14.525 -10.049 19.613 1.00 91.94 174 ASN A C 1
ATOM 1375 O O . ASN A 1 174 ? -15.696 -9.895 19.950 1.00 91.94 174 ASN A O 1
ATOM 1379 N N . GLU A 1 175 ? -13.698 -10.912 20.205 1.00 90.06 175 GLU A N 1
ATOM 1380 C CA . GLU A 1 175 ? -14.089 -11.739 21.353 1.00 90.06 175 GLU A CA 1
ATOM 1381 C C . GLU A 1 175 ? -14.379 -10.880 22.587 1.00 90.06 175 GLU A C 1
ATOM 1383 O O . GLU A 1 175 ? -15.417 -11.048 23.221 1.00 90.06 175 GLU A O 1
ATOM 1388 N N . GLY A 1 176 ? -13.546 -9.870 22.864 1.00 89.06 176 GLY A N 1
ATOM 1389 C CA . GLY A 1 176 ? -13.805 -8.918 23.948 1.00 89.06 176 GLY A CA 1
ATOM 1390 C C . GLY A 1 176 ? -15.143 -8.184 23.804 1.00 89.06 176 GLY A C 1
ATOM 1391 O O . GLY A 1 176 ? -15.825 -7.954 24.799 1.00 89.06 176 GLY A O 1
ATOM 1392 N N . ARG A 1 177 ? -15.558 -7.863 22.570 1.00 87.19 177 ARG A N 1
ATOM 1393 C CA . ARG A 1 177 ? -16.870 -7.252 22.306 1.00 87.19 177 ARG A CA 1
ATOM 1394 C C . ARG A 1 177 ? -18.025 -8.215 22.599 1.00 87.19 177 ARG A C 1
ATOM 1396 O O . ARG A 1 177 ? -18.976 -7.809 23.251 1.00 87.19 177 ARG A O 1
ATOM 1403 N N . LYS A 1 178 ? -17.934 -9.477 22.160 1.00 85.44 178 LYS A N 1
ATOM 1404 C CA . LYS A 1 178 ? -18.983 -10.485 22.415 1.00 85.44 178 LYS A CA 1
ATOM 1405 C C . LYS A 1 178 ? -19.229 -10.684 23.912 1.00 85.44 178 LYS A C 1
ATOM 1407 O O . LYS A 1 178 ? -20.375 -10.705 24.336 1.00 85.44 178 LYS A O 1
ATOM 1412 N N . LEU A 1 179 ? -18.157 -10.745 24.706 1.00 86.06 179 LEU A N 1
ATOM 1413 C CA . LEU A 1 179 ? -18.258 -10.873 26.163 1.00 86.06 179 LEU A CA 1
ATOM 1414 C C . LEU A 1 179 ? -18.978 -9.677 26.809 1.00 86.06 179 LEU A C 1
ATOM 1416 O O . LEU A 1 179 ? -19.748 -9.860 27.747 1.00 86.06 179 LEU A O 1
ATOM 1420 N N . GLN A 1 180 ? -18.757 -8.457 26.306 1.00 81.62 180 GLN A N 1
ATOM 1421 C CA . GLN A 1 180 ? -19.475 -7.267 26.783 1.00 81.62 180 GLN A CA 1
ATOM 1422 C C . GLN A 1 180 ? -20.963 -7.311 26.420 1.00 81.62 180 GLN A C 1
ATOM 1424 O O . GLN A 1 180 ? -21.801 -6.963 27.252 1.00 81.62 180 GLN A O 1
ATOM 1429 N N . ASP A 1 181 ? -21.287 -7.757 25.205 1.00 81.25 181 ASP A N 1
ATOM 1430 C CA . ASP A 1 181 ? -22.670 -7.886 24.743 1.00 81.25 181 ASP A CA 1
ATOM 1431 C C . ASP A 1 181 ? -23.440 -8.937 25.580 1.00 81.25 181 ASP A C 1
ATOM 1433 O O . ASP A 1 181 ? -24.581 -8.698 25.975 1.00 81.25 181 ASP A O 1
ATOM 1437 N N . GLU A 1 182 ? -22.805 -10.065 25.927 1.00 80.88 182 GLU A N 1
ATOM 1438 C CA . GLU A 1 182 ? -23.383 -11.115 26.787 1.00 80.88 182 GLU A CA 1
ATOM 1439 C C . GLU A 1 182 ? -23.620 -10.639 28.231 1.00 80.88 182 GLU A C 1
ATOM 1441 O O . GLU A 1 182 ? -24.677 -10.894 28.817 1.00 80.88 182 GLU A O 1
ATOM 1446 N N . GLN A 1 183 ? -22.667 -9.898 28.805 1.00 75.31 183 GLN A N 1
ATOM 1447 C CA . GLN A 1 183 ? -22.806 -9.325 30.147 1.00 75.31 183 GLN A CA 1
ATOM 1448 C C . GLN A 1 183 ? -23.925 -8.280 30.220 1.00 75.31 183 GLN A C 1
ATOM 1450 O O . GLN A 1 183 ? -24.653 -8.239 31.208 1.00 75.31 183 GLN A O 1
ATOM 1455 N N . ALA A 1 184 ? -24.097 -7.468 29.174 1.00 76.62 184 ALA A N 1
ATOM 1456 C CA . ALA A 1 184 ? -25.174 -6.485 29.102 1.00 76.62 184 ALA A CA 1
ATOM 1457 C C . ALA A 1 184 ? -26.569 -7.125 28.969 1.00 76.62 184 ALA A C 1
ATOM 1459 O O . ALA A 1 184 ? -27.546 -6.530 29.411 1.00 76.62 184 ALA A O 1
ATOM 1460 N N . ALA A 1 185 ? -26.668 -8.326 28.390 1.00 72.62 185 ALA A N 1
ATOM 1461 C CA . ALA A 1 185 ? -27.932 -9.050 28.224 1.00 72.62 185 ALA A CA 1
ATOM 1462 C C . ALA A 1 185 ? -28.388 -9.823 29.479 1.00 72.62 185 ALA A C 1
ATOM 1464 O O . ALA A 1 185 ? -29.501 -10.343 29.499 1.00 72.62 185 ALA A O 1
ATOM 1465 N N . THR A 1 186 ? -27.531 -9.928 30.501 1.00 73.62 186 THR A N 1
ATOM 1466 C CA . THR A 1 186 ? -27.807 -10.675 31.746 1.00 73.62 186 THR A CA 1
ATOM 1467 C C . THR A 1 186 ? -28.300 -9.766 32.889 1.00 73.62 186 THR A C 1
ATOM 1469 O O . THR A 1 186 ? -28.635 -10.265 33.961 1.00 73.62 186 THR A O 1
ATOM 1472 N N . ILE A 1 187 ? -28.345 -8.443 32.678 1.00 53.31 187 ILE A N 1
ATOM 1473 C CA . ILE A 1 187 ? -28.833 -7.446 33.652 1.00 53.31 187 ILE A CA 1
ATOM 1474 C C . ILE A 1 187 ? -30.328 -7.191 33.455 1.00 53.31 187 ILE A C 1
ATOM 1476 O O . ILE A 1 187 ? -30.749 -7.046 32.286 1.00 53.31 187 ILE A O 1
#

pLDDT: mean 86.4, std 11.33, range [44.94, 98.31]

Mean predicted aligned error: 6.72 Å

Nearest PDB structures (foldseek):
  8a1g-assembly2_B  TM=3.194E-01  e=5.207E+00  Homo sapiens
  7uwb-assembly1_k  TM=3.569E-01  e=8.267E+00  Citrus x limon

Sequence (187 aa):
MNYSPRKIRTLSRVLKLLFFITALALPVIVAGAWITNGYPFLKPLVYCSPFPEISGISIKPFTEIPAHTKLIGFLISLIPVAFQTTALLLLVRLFGLFERFEFFSQKSVICIQRLGWCLLIGQLVYPLYLGLLTLALTISNPPGERTISVAFGMEQLHLVIIATIIILVSWVMNEGRKLQDEQAATI

Solvent-accessible surface area (backbone atoms only — not comparable to full-atom values): 10214 Å² total; per-residue (Å²): 134,91,78,57,73,67,56,56,32,53,50,24,50,50,52,23,50,50,34,46,52,49,37,61,45,49,60,54,52,55,52,48,27,66,74,55,55,61,44,66,88,44,49,91,81,42,89,74,68,95,56,86,86,60,87,93,60,86,68,73,59,62,87,75,56,53,70,67,50,48,51,52,42,49,61,51,53,44,56,65,46,50,37,52,33,49,38,28,51,37,47,25,52,44,25,54,34,46,47,70,68,40,67,82,35,72,69,39,33,52,40,42,31,51,35,13,49,41,49,32,51,44,53,70,44,41,30,57,49,40,27,52,41,35,32,56,70,18,64,85,41,58,94,90,54,55,47,71,47,70,65,86,52,70,70,50,51,54,49,41,53,52,16,50,49,40,32,52,50,23,51,54,54,48,54,57,43,53,56,52,56,55,58,62,70,73,109

Foldseek 3Di:
DDDDLVVQLVVLVVLLVVLLVVLVVLLVQLVVCLVVQQPPVCVVPDVDGPDDDDPPADQDRSVPFDPVLSVQLSVLVVLLSVLSSVLSVLSSVLSVCSSVVVCLPPSNLVSLLVNLVSQQVSLVCQQVSQQSNQQSRQVPPPVVNRDGDGDDDPVSVVSNVVSVVSNVVSVVSVVVVVVVVVVVVVD

Radius of gyration: 21.21 Å; Cα contacts (8 Å, |Δi|>4): 173; chains: 1; bounding box: 51×32×60 Å